Protein AF-A0A534VVI3-F1 (afdb_monomer)

Structure (mmCIF, N/CA/C/O backbone):
data_AF-A0A534VVI3-F1
#
_entry.id   AF-A0A534VVI3-F1
#
loop_
_atom_site.group_PDB
_atom_site.id
_atom_site.type_symbol
_atom_site.label_atom_id
_atom_site.label_alt_id
_atom_site.label_comp_id
_atom_site.label_asym_id
_atom_site.label_entity_id
_atom_site.label_seq_id
_atom_site.pdbx_PDB_ins_code
_atom_site.Cartn_x
_atom_site.Cartn_y
_atom_site.Cartn_z
_atom_site.occupancy
_atom_site.B_iso_or_equiv
_atom_site.auth_seq_id
_atom_site.auth_comp_id
_atom_site.auth_asym_id
_atom_site.auth_atom_id
_atom_site.pdbx_PDB_model_num
ATOM 1 N N . MET A 1 1 ? 3.595 -0.658 22.321 1.00 82.44 1 MET A N 1
ATOM 2 C CA . MET A 1 1 ? 2.817 -1.001 21.105 1.00 82.44 1 MET A CA 1
ATOM 3 C C . MET A 1 1 ? 2.233 0.226 20.397 1.00 82.44 1 MET A C 1
ATOM 5 O O . MET A 1 1 ? 2.615 0.461 19.261 1.00 82.44 1 MET A O 1
ATOM 9 N N . ARG A 1 2 ? 1.385 1.053 21.040 1.00 88.25 2 ARG A N 1
ATOM 10 C CA . ARG A 1 2 ? 0.786 2.254 20.409 1.00 88.25 2 ARG A CA 1
ATOM 11 C C . ARG A 1 2 ? 1.813 3.213 19.805 1.00 88.25 2 ARG A C 1
ATOM 13 O O . ARG A 1 2 ? 1.677 3.580 18.647 1.00 88.25 2 ARG A O 1
ATOM 20 N N . LEU A 1 3 ? 2.845 3.578 20.572 1.00 88.62 3 LEU A N 1
ATOM 21 C CA . LEU A 1 3 ? 3.917 4.462 20.102 1.00 88.62 3 LEU A CA 1
ATOM 22 C C . LEU A 1 3 ? 4.636 3.884 18.875 1.00 88.62 3 LEU A C 1
ATOM 24 O O . LEU A 1 3 ? 4.772 4.576 17.878 1.00 88.62 3 LEU A O 1
ATOM 28 N N . ALA A 1 4 ? 5.018 2.604 18.916 1.00 89.62 4 ALA A N 1
ATOM 29 C CA . ALA A 1 4 ? 5.679 1.933 17.796 1.00 89.62 4 ALA A CA 1
ATOM 30 C C . ALA A 1 4 ? 4.816 1.954 16.523 1.00 89.62 4 ALA A C 1
ATOM 32 O O . ALA A 1 4 ? 5.285 2.386 15.477 1.00 89.62 4 ALA A O 1
ATOM 33 N N . LEU A 1 5 ? 3.531 1.587 16.614 1.00 88.81 5 LEU A N 1
ATOM 34 C CA . LEU A 1 5 ? 2.619 1.640 15.466 1.00 88.81 5 LEU A CA 1
ATOM 35 C C . LEU A 1 5 ? 2.435 3.067 14.942 1.00 88.81 5 LEU A C 1
ATOM 37 O O . LEU A 1 5 ? 2.397 3.274 13.732 1.00 88.81 5 LEU A O 1
ATOM 41 N N . ARG A 1 6 ? 2.365 4.068 15.823 1.00 91.31 6 ARG A N 1
ATOM 42 C CA . ARG A 1 6 ? 2.316 5.476 15.410 1.00 91.31 6 ARG A CA 1
ATOM 43 C C . ARG A 1 6 ? 3.575 5.899 14.666 1.00 91.31 6 ARG A C 1
ATOM 45 O O . ARG A 1 6 ? 3.450 6.505 13.609 1.00 91.31 6 ARG A O 1
ATOM 52 N N . LEU A 1 7 ? 4.753 5.562 15.188 1.00 91.38 7 LEU A N 1
ATOM 53 C CA . LEU A 1 7 ? 6.033 5.866 14.549 1.00 91.38 7 LEU A CA 1
ATOM 54 C C . LEU A 1 7 ? 6.1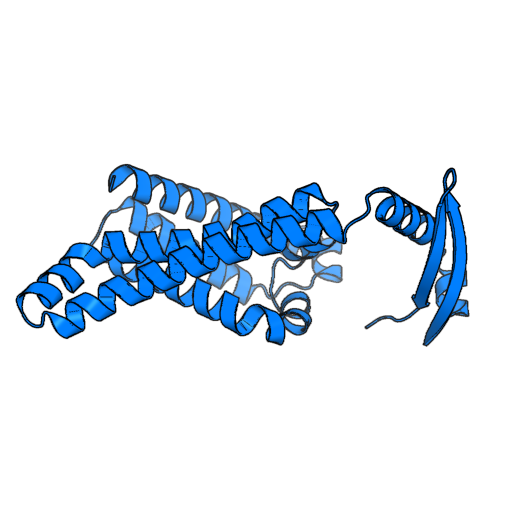38 5.197 13.178 1.00 91.38 7 LEU A C 1
ATOM 56 O O . LEU A 1 7 ? 6.496 5.860 12.215 1.00 91.38 7 LEU A O 1
ATOM 60 N N . VAL A 1 8 ? 5.730 3.933 13.052 1.00 91.31 8 VAL A N 1
ATOM 61 C CA . VAL A 1 8 ? 5.693 3.250 11.749 1.00 91.31 8 VAL A CA 1
ATOM 62 C C . VAL A 1 8 ? 4.755 3.974 10.779 1.00 91.31 8 VAL A C 1
ATOM 64 O O . VAL A 1 8 ? 5.142 4.259 9.650 1.00 91.31 8 VAL A O 1
ATOM 67 N N . ASN A 1 9 ? 3.541 4.338 11.207 1.00 91.00 9 ASN A N 1
ATOM 68 C CA . ASN A 1 9 ? 2.613 5.079 10.348 1.00 91.00 9 ASN A CA 1
ATOM 69 C C . ASN A 1 9 ? 3.144 6.469 9.960 1.00 91.00 9 ASN A C 1
ATOM 71 O O . ASN A 1 9 ? 2.930 6.887 8.825 1.00 91.00 9 ASN A O 1
ATOM 75 N N . LEU A 1 10 ? 3.841 7.154 10.870 1.00 92.25 10 LEU A N 1
ATOM 76 C CA . LEU A 1 10 ? 4.507 8.432 10.614 1.00 92.25 10 LEU A CA 1
ATOM 77 C C . LEU A 1 10 ? 5.615 8.301 9.577 1.00 92.25 10 LEU A C 1
ATOM 79 O O . LEU A 1 10 ? 5.635 9.065 8.619 1.00 92.25 10 LEU A O 1
ATOM 83 N N . LEU A 1 11 ? 6.504 7.324 9.748 1.00 91.69 11 LEU A N 1
ATOM 84 C CA . LEU A 1 11 ? 7.607 7.072 8.823 1.00 91.69 11 LEU A CA 1
ATOM 85 C C . LEU A 1 11 ? 7.080 6.733 7.428 1.00 91.69 11 LEU A C 1
ATOM 87 O O . LEU A 1 11 ? 7.540 7.301 6.443 1.00 91.69 11 LEU A O 1
ATOM 91 N N . VAL A 1 12 ? 6.055 5.882 7.340 1.00 88.44 12 VAL A N 1
ATOM 92 C CA . VAL A 1 12 ? 5.407 5.554 6.062 1.00 88.44 12 VAL A CA 1
ATOM 93 C C . VAL A 1 12 ? 4.769 6.794 5.426 1.00 88.44 12 VAL A C 1
ATOM 95 O O . VAL A 1 12 ? 4.943 7.018 4.229 1.00 88.44 12 VAL A O 1
ATOM 98 N N . ALA A 1 13 ? 4.059 7.623 6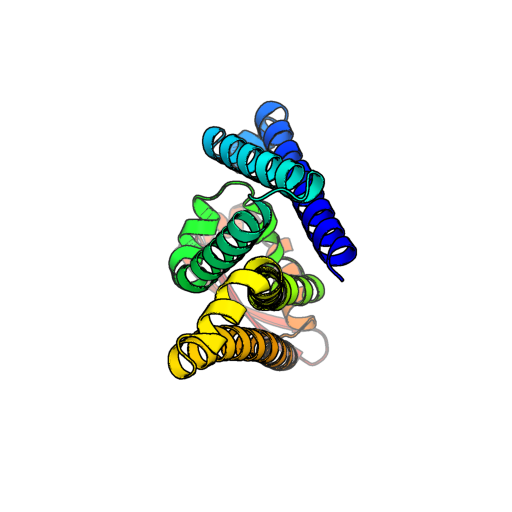.199 1.00 90.25 13 ALA A N 1
ATOM 99 C CA . ALA A 1 13 ? 3.472 8.869 5.694 1.00 90.25 13 ALA A CA 1
ATOM 100 C C . ALA A 1 13 ? 4.552 9.857 5.213 1.00 90.25 13 ALA A C 1
ATOM 102 O O . ALA A 1 13 ? 4.382 10.514 4.192 1.00 90.25 13 ALA A O 1
ATOM 103 N N . LEU A 1 14 ? 5.691 9.924 5.905 1.00 92.19 14 LEU A N 1
ATOM 104 C CA . LEU A 1 14 ? 6.808 10.789 5.539 1.00 92.19 14 LEU A CA 1
ATOM 105 C C . LEU A 1 14 ? 7.482 10.329 4.243 1.00 92.19 14 LEU A C 1
ATOM 107 O O . LEU A 1 14 ? 7.692 11.144 3.350 1.00 92.19 14 LEU A O 1
ATOM 111 N N . VAL A 1 15 ? 7.764 9.031 4.105 1.00 89.25 15 VAL A N 1
ATOM 112 C CA . VAL A 1 15 ? 8.356 8.462 2.882 1.00 89.25 15 VAL A CA 1
ATOM 113 C C . VAL A 1 15 ? 7.418 8.638 1.687 1.00 89.25 15 VAL A C 1
ATOM 115 O O . VAL A 1 15 ? 7.850 9.038 0.609 1.00 89.25 15 VAL A O 1
ATOM 118 N N . THR A 1 16 ? 6.121 8.390 1.870 1.00 87.38 16 THR A N 1
ATOM 119 C CA . THR A 1 16 ? 5.131 8.558 0.793 1.00 87.38 16 THR A CA 1
ATOM 120 C C . THR A 1 16 ? 4.926 10.021 0.408 1.00 87.38 16 THR A C 1
ATOM 122 O O . THR A 1 16 ? 4.793 10.310 -0.780 1.00 87.38 16 THR A O 1
ATOM 125 N N . LEU A 1 17 ? 4.961 10.946 1.371 1.00 90.31 17 LEU A N 1
ATOM 126 C CA . LEU A 1 17 ? 4.941 12.381 1.101 1.00 90.31 17 LEU A CA 1
ATOM 127 C C . LEU A 1 17 ? 6.204 12.827 0.357 1.00 90.31 17 LEU A C 1
ATOM 129 O O . LEU A 1 17 ? 6.095 13.520 -0.648 1.00 90.31 17 LEU A O 1
ATOM 133 N N . ALA A 1 18 ? 7.387 12.400 0.804 1.00 88.81 18 ALA A N 1
ATOM 134 C CA . ALA A 1 18 ? 8.647 12.701 0.128 1.00 88.81 18 ALA A CA 1
ATOM 135 C C . ALA A 1 18 ? 8.638 12.196 -1.322 1.00 88.81 18 ALA A C 1
ATOM 137 O O . ALA A 1 18 ? 9.001 12.938 -2.230 1.00 88.81 18 ALA A O 1
ATOM 138 N N . SER A 1 19 ? 8.135 10.978 -1.553 1.00 84.88 19 SER A N 1
ATOM 139 C CA . SER A 1 19 ? 7.950 10.443 -2.904 1.00 84.88 19 SER A CA 1
ATOM 140 C C . SER A 1 19 ? 6.998 11.307 -3.732 1.00 84.88 19 SER A C 1
ATOM 142 O O . SER A 1 19 ? 7.314 11.618 -4.872 1.00 84.88 19 SER A O 1
ATOM 144 N N . ALA A 1 20 ? 5.855 11.725 -3.181 1.00 86.31 20 ALA A N 1
ATOM 145 C CA . ALA A 1 20 ? 4.898 12.572 -3.898 1.00 86.31 20 ALA A CA 1
ATOM 146 C C . ALA A 1 20 ? 5.488 13.944 -4.261 1.00 86.31 20 ALA A C 1
ATOM 148 O O . ALA A 1 20 ? 5.273 14.447 -5.361 1.00 86.31 20 ALA A O 1
ATOM 149 N N . LEU A 1 21 ? 6.258 14.538 -3.347 1.00 89.50 21 LEU A N 1
ATOM 150 C CA . LEU A 1 21 ? 6.940 15.810 -3.574 1.00 89.50 21 LEU A CA 1
ATOM 151 C C . LEU A 1 21 ? 8.052 15.685 -4.617 1.00 89.50 21 LEU A C 1
ATOM 153 O O . LEU A 1 21 ? 8.235 16.610 -5.404 1.00 89.50 21 LEU A O 1
ATOM 157 N N . ALA A 1 22 ? 8.760 14.554 -4.656 1.00 87.00 22 ALA A N 1
ATOM 158 C CA . ALA A 1 22 ? 9.737 14.277 -5.702 1.00 87.00 22 ALA A CA 1
ATOM 159 C C . ALA A 1 22 ? 9.068 14.228 -7.083 1.00 87.00 22 ALA A C 1
ATOM 161 O O . ALA A 1 22 ? 9.535 14.903 -7.992 1.00 87.00 22 ALA A O 1
ATOM 162 N N . VAL A 1 23 ? 7.930 13.533 -7.213 1.00 83.75 23 VAL A N 1
ATOM 163 C CA . VAL A 1 23 ? 7.135 13.510 -8.458 1.00 83.75 23 VAL A CA 1
ATOM 164 C C . VAL A 1 23 ? 6.697 14.906 -8.863 1.00 83.75 23 VAL A C 1
ATOM 166 O O . VAL A 1 23 ? 6.908 15.312 -10.000 1.00 83.75 23 VAL A O 1
ATOM 169 N N . LEU A 1 24 ? 6.143 15.670 -7.921 1.00 86.62 24 LEU A N 1
ATOM 170 C CA . LEU A 1 24 ? 5.709 17.037 -8.185 1.00 86.62 24 LEU A CA 1
ATOM 171 C C . LEU A 1 24 ? 6.876 17.918 -8.655 1.00 86.62 24 LEU A C 1
ATOM 173 O O . LEU A 1 24 ? 6.731 18.688 -9.599 1.00 86.62 24 LEU A O 1
ATOM 177 N N . ALA A 1 25 ? 8.044 17.803 -8.021 1.00 87.75 25 ALA A N 1
ATOM 178 C CA . ALA A 1 25 ? 9.230 18.549 -8.423 1.00 87.75 25 ALA A CA 1
ATOM 179 C C . ALA A 1 25 ? 9.733 18.127 -9.811 1.00 87.75 25 ALA A C 1
ATOM 181 O O . ALA A 1 25 ? 10.096 18.996 -10.603 1.00 87.75 25 ALA A O 1
ATOM 182 N N . SER A 1 26 ? 9.732 16.827 -10.115 1.00 84.25 26 SER A N 1
ATOM 183 C CA . SER A 1 26 ? 10.110 16.293 -11.424 1.00 84.25 26 SER A CA 1
ATOM 184 C C . SER A 1 26 ? 9.170 16.776 -12.526 1.00 84.25 26 SER A C 1
ATOM 186 O O . SER A 1 26 ? 9.651 17.281 -13.535 1.00 84.25 26 SER A O 1
ATOM 188 N N . ASP A 1 27 ? 7.855 16.723 -12.311 1.00 83.56 27 ASP A N 1
ATOM 189 C CA . ASP A 1 27 ? 6.866 17.188 -13.291 1.00 83.56 27 ASP A CA 1
ATOM 190 C C . ASP A 1 27 ? 6.966 18.704 -13.549 1.00 83.56 27 ASP A C 1
ATOM 192 O O . ASP A 1 27 ? 6.829 19.171 -14.680 1.00 83.56 27 ASP A O 1
ATOM 196 N N . LEU A 1 28 ? 7.293 19.491 -12.518 1.00 86.56 28 LEU A N 1
ATOM 197 C CA . LEU A 1 28 ? 7.431 20.946 -12.640 1.00 86.56 28 LEU A CA 1
ATOM 198 C C . LEU A 1 28 ? 8.781 21.406 -13.209 1.00 86.56 28 LEU A C 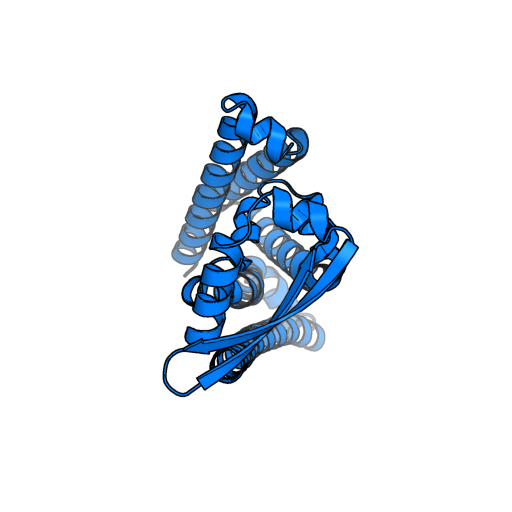1
ATOM 200 O O . LEU A 1 28 ? 8.845 22.498 -13.775 1.00 86.56 28 LEU A O 1
ATOM 204 N N . ARG A 1 29 ? 9.866 20.643 -13.017 1.00 88.12 29 ARG A N 1
ATOM 205 C CA . ARG A 1 29 ? 11.239 21.104 -13.315 1.00 88.12 29 ARG A CA 1
ATOM 206 C C . ARG A 1 29 ? 11.973 20.319 -14.392 1.00 88.12 29 ARG A C 1
ATOM 208 O O . ARG A 1 29 ? 12.978 20.820 -14.885 1.00 88.12 29 ARG A O 1
ATOM 215 N N . VAL A 1 30 ? 11.525 19.114 -14.743 1.00 83.88 30 VAL A N 1
ATOM 216 C CA . VAL A 1 30 ? 12.212 18.241 -15.704 1.00 83.88 30 VAL A CA 1
ATOM 217 C C . VAL A 1 30 ? 11.332 18.084 -16.950 1.00 83.88 30 VAL A C 1
ATOM 219 O O . VAL A 1 30 ? 10.409 17.269 -16.937 1.00 83.88 30 VAL A O 1
ATOM 222 N N . PRO A 1 31 ? 11.606 18.825 -18.045 1.00 78.00 31 PRO A N 1
ATOM 223 C CA . PRO A 1 31 ? 10.770 18.806 -19.250 1.00 78.00 31 PRO A CA 1
ATOM 224 C C . PRO A 1 31 ? 10.547 17.398 -19.815 1.00 78.00 31 PRO A C 1
ATOM 226 O O . PRO A 1 31 ? 9.407 17.003 -20.042 1.00 78.00 31 PRO A O 1
ATOM 229 N N . GLY A 1 32 ? 11.612 16.594 -19.916 1.00 77.38 32 GLY A N 1
ATOM 230 C CA . GLY A 1 32 ? 11.517 15.219 -20.420 1.00 77.38 32 GLY A CA 1
ATOM 231 C C . GLY A 1 32 ? 10.696 14.278 -19.529 1.00 77.38 32 GLY A C 1
ATOM 232 O O . GLY A 1 32 ? 10.067 13.353 -20.034 1.00 77.38 32 GLY A O 1
ATOM 233 N N . TYR A 1 33 ? 10.637 14.526 -18.214 1.00 77.81 33 TYR A N 1
ATOM 234 C CA . TYR A 1 33 ? 9.778 13.752 -17.313 1.00 77.81 33 TYR A CA 1
ATOM 235 C C . TYR A 1 33 ? 8.306 14.058 -17.590 1.00 77.81 33 TYR A C 1
ATOM 237 O O . TYR A 1 33 ? 7.505 13.148 -17.798 1.00 77.81 33 TYR A O 1
ATOM 245 N N . ARG A 1 34 ? 7.960 15.348 -17.651 1.00 77.94 34 ARG A N 1
ATOM 246 C CA . ARG A 1 34 ? 6.591 15.799 -17.904 1.00 77.94 34 ARG A CA 1
ATOM 247 C C . ARG A 1 34 ? 6.081 15.355 -19.271 1.00 77.94 34 ARG A C 1
ATOM 249 O O . ARG A 1 34 ? 4.934 14.934 -19.383 1.00 77.94 34 ARG A O 1
ATOM 256 N N . GLU A 1 35 ? 6.912 15.439 -20.306 1.00 76.56 35 GLU A N 1
ATOM 257 C CA . GLU A 1 35 ? 6.544 15.026 -21.664 1.00 76.56 35 GLU A CA 1
ATOM 258 C C . GLU A 1 35 ? 6.218 13.533 -21.751 1.00 76.56 35 GLU A C 1
ATOM 260 O O . GLU A 1 35 ? 5.250 13.168 -22.426 1.00 76.56 35 GLU A O 1
ATOM 265 N N . HIS A 1 36 ? 6.990 12.705 -21.039 1.00 73.88 36 HIS A N 1
ATOM 266 C CA . HIS A 1 36 ? 6.868 11.250 -21.042 1.00 73.88 36 HIS A CA 1
ATOM 267 C C . HIS A 1 36 ? 5.747 10.733 -20.127 1.00 73.88 36 HIS A C 1
ATOM 269 O O . HIS A 1 36 ? 4.945 9.906 -20.552 1.00 73.88 36 HIS A O 1
ATOM 275 N N . TYR A 1 37 ? 5.663 11.219 -18.882 1.00 72.44 37 TYR A N 1
ATOM 276 C CA . TYR A 1 37 ? 4.741 10.678 -17.873 1.00 72.44 37 TYR A CA 1
ATOM 277 C C . TYR A 1 37 ? 3.414 11.437 -17.770 1.00 72.44 37 TYR A C 1
ATOM 279 O O . TYR A 1 37 ? 2.396 10.818 -17.459 1.00 72.44 37 TYR A O 1
ATOM 287 N N . ARG A 1 38 ? 3.407 12.748 -18.059 1.00 74.75 38 ARG A N 1
ATOM 288 C CA . ARG A 1 38 ? 2.216 13.624 -18.045 1.00 74.75 38 ARG A CA 1
ATOM 289 C C . ARG A 1 38 ? 1.338 13.415 -16.808 1.00 74.75 38 ARG A C 1
ATOM 291 O O . ARG A 1 38 ? 0.124 13.220 -16.918 1.00 74.75 38 ARG A O 1
ATOM 298 N N . ASP A 1 39 ? 1.958 13.425 -15.631 1.00 76.25 39 ASP A N 1
ATOM 299 C CA . ASP A 1 39 ? 1.254 13.161 -14.382 1.00 76.25 39 ASP A CA 1
ATOM 300 C C . ASP A 1 39 ? 0.148 14.203 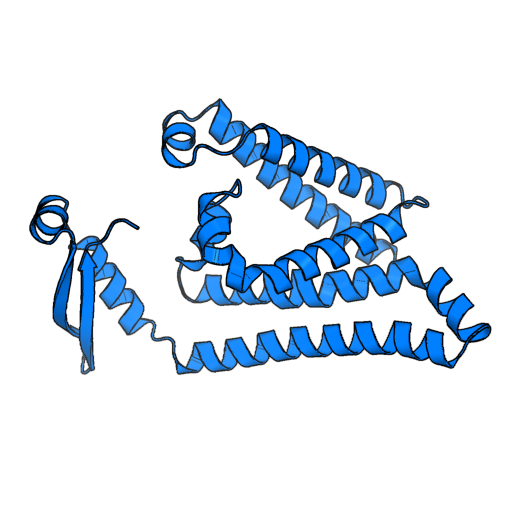-14.140 1.00 76.25 39 ASP A C 1
ATOM 302 O O . ASP A 1 39 ? 0.301 15.406 -14.364 1.00 76.25 39 ASP A O 1
ATOM 306 N N . ALA A 1 40 ? -1.001 13.750 -13.639 1.00 81.94 40 ALA A N 1
ATOM 307 C CA . ALA A 1 40 ? -2.089 14.647 -13.276 1.00 81.94 40 ALA A CA 1
ATOM 308 C C . ALA A 1 40 ? -1.722 15.442 -12.007 1.00 81.94 40 ALA A C 1
ATOM 310 O O . ALA A 1 40 ? -1.920 14.964 -10.887 1.00 81.94 40 ALA A O 1
ATOM 311 N N . LEU A 1 41 ? -1.222 16.673 -12.175 1.00 82.00 41 LEU A N 1
ATOM 312 C CA . LEU A 1 41 ? -0.772 17.552 -11.081 1.00 82.00 41 LEU A CA 1
ATOM 313 C C . LEU A 1 41 ? -1.769 17.660 -9.919 1.00 82.00 41 LEU A C 1
ATOM 315 O O . LEU A 1 41 ? -1.384 17.565 -8.753 1.00 82.00 41 LEU A O 1
ATOM 319 N N . TRP A 1 42 ? -3.061 17.820 -10.220 1.00 84.44 42 TRP A N 1
ATOM 320 C CA . TRP A 1 42 ? -4.105 17.921 -9.196 1.00 84.44 42 TRP A CA 1
ATOM 321 C C . TRP A 1 42 ? -4.183 16.660 -8.325 1.00 84.44 42 TRP A C 1
ATOM 323 O O . TRP A 1 42 ? -4.398 16.757 -7.117 1.00 84.44 42 TRP A O 1
ATOM 333 N N . PHE A 1 43 ? -3.962 15.481 -8.911 1.00 81.50 43 PHE A N 1
ATOM 334 C CA . PHE A 1 43 ? -3.993 14.211 -8.196 1.00 81.50 43 PHE A CA 1
ATOM 335 C C . PHE A 1 43 ? -2.741 14.050 -7.334 1.00 81.50 43 PHE A C 1
ATOM 337 O O . PHE A 1 43 ? -2.848 13.634 -6.183 1.00 81.50 43 PHE A O 1
ATOM 344 N N . VAL A 1 44 ? -1.563 14.431 -7.846 1.00 84.38 44 VAL A N 1
ATOM 345 C CA . VAL A 1 44 ? -0.309 14.437 -7.069 1.00 84.38 44 VAL A CA 1
ATOM 346 C C . VAL A 1 44 ? -0.437 15.354 -5.851 1.00 84.38 44 VAL A C 1
ATOM 348 O O . VAL A 1 44 ? -0.096 14.952 -4.737 1.00 84.38 44 VAL A O 1
ATOM 351 N N . MET A 1 45 ? -0.993 16.557 -6.031 1.00 87.81 45 MET A N 1
ATOM 352 C CA . MET A 1 45 ? -1.234 17.489 -4.927 1.00 87.81 45 MET A CA 1
ATOM 353 C C . MET A 1 45 ? -2.259 16.954 -3.924 1.00 87.81 45 MET A C 1
ATOM 355 O O . MET A 1 45 ? -2.028 17.041 -2.718 1.00 87.81 45 MET A O 1
ATOM 359 N N . LEU A 1 46 ? -3.362 16.361 -4.394 1.00 88.94 46 LEU A N 1
ATOM 360 C CA . LEU A 1 46 ? -4.353 15.725 -3.524 1.00 88.94 46 LEU A CA 1
ATOM 361 C C . LEU A 1 46 ? -3.725 14.587 -2.709 1.00 88.94 46 LEU A C 1
ATOM 363 O O . LEU A 1 46 ? -3.928 14.504 -1.498 1.00 88.94 46 LEU A O 1
ATOM 367 N N . TYR A 1 47 ? -2.926 13.738 -3.353 1.00 86.69 47 TYR A N 1
ATOM 368 C CA . TYR A 1 47 ? -2.216 12.649 -2.695 1.00 86.69 47 TYR A CA 1
ATOM 369 C C . TYR A 1 47 ? -1.242 13.177 -1.631 1.00 86.69 47 TYR A C 1
ATOM 371 O O . TYR A 1 47 ? -1.270 12.707 -0.492 1.00 86.69 47 TYR A O 1
ATOM 379 N N . ALA A 1 48 ? -0.446 14.203 -1.947 1.00 90.62 48 ALA A N 1
ATOM 380 C CA . ALA A 1 48 ? 0.450 14.850 -0.989 1.00 90.62 48 ALA A CA 1
ATOM 381 C C . ALA A 1 48 ? -0.315 15.462 0.200 1.00 90.62 48 ALA A C 1
ATOM 383 O O . ALA A 1 48 ? 0.085 15.281 1.352 1.00 90.62 48 ALA A O 1
ATOM 384 N N . ALA A 1 49 ? -1.450 16.120 -0.051 1.00 92.81 49 ALA A N 1
ATOM 385 C CA . ALA A 1 49 ? -2.298 16.681 0.999 1.00 92.81 49 ALA A CA 1
ATOM 386 C C . ALA A 1 49 ? -2.838 15.591 1.939 1.00 92.81 49 ALA A C 1
ATOM 388 O O . ALA A 1 49 ? -2.763 15.734 3.162 1.00 92.81 49 ALA A O 1
ATOM 389 N N . VAL A 1 50 ? -3.310 14.467 1.388 1.00 90.81 50 VAL A N 1
ATOM 390 C CA . VAL A 1 50 ? -3.757 13.308 2.175 1.00 90.81 50 VAL A CA 1
ATOM 391 C C . VAL A 1 50 ? -2.619 12.762 3.043 1.00 90.81 50 VAL A C 1
ATOM 393 O O . VAL A 1 50 ? -2.836 12.510 4.231 1.00 90.81 50 VAL A O 1
ATOM 396 N N . GLN A 1 51 ? -1.399 12.636 2.506 1.00 91.19 51 GLN A N 1
ATOM 397 C CA . GLN A 1 51 ? -0.246 12.199 3.304 1.00 91.19 51 GLN A CA 1
ATOM 398 C C . GLN A 1 51 ? 0.118 13.207 4.401 1.00 91.19 51 GLN A C 1
ATOM 400 O O . GLN A 1 51 ? 0.426 12.801 5.522 1.00 91.19 51 GLN A O 1
ATOM 405 N N . GLY A 1 52 ? -0.002 14.510 4.137 1.00 93.00 52 GLY A N 1
ATOM 406 C CA . GLY A 1 52 ? 0.153 15.557 5.149 1.00 93.00 52 GLY A CA 1
ATOM 407 C C . GLY A 1 52 ? -0.849 15.416 6.300 1.00 93.00 52 GLY A C 1
ATOM 408 O O . GLY A 1 52 ? -0.466 15.463 7.471 1.00 93.00 52 GLY A O 1
ATOM 409 N N . VAL A 1 53 ? -2.123 15.153 5.987 1.00 92.88 53 VAL A N 1
ATOM 410 C CA . VAL A 1 53 ? -3.163 14.885 6.997 1.00 92.88 53 VAL A CA 1
ATOM 411 C C . VAL A 1 53 ? -2.835 13.631 7.808 1.00 92.88 53 VAL A C 1
ATOM 413 O O . VAL A 1 53 ? -2.947 13.655 9.037 1.00 92.88 53 VAL A O 1
ATOM 416 N N . MET A 1 54 ? -2.397 12.548 7.157 1.00 91.12 54 MET A N 1
ATOM 417 C CA . MET A 1 54 ? -1.984 11.326 7.854 1.00 91.12 54 MET A CA 1
ATOM 418 C C . MET A 1 54 ? -0.805 11.591 8.794 1.00 91.12 54 MET A C 1
ATOM 420 O O . MET A 1 54 ? -0.861 11.208 9.964 1.00 91.12 54 MET A O 1
ATOM 424 N N . LEU A 1 55 ? 0.227 12.288 8.316 1.00 93.44 55 LEU A N 1
ATOM 425 C CA . LEU A 1 55 ? 1.418 12.633 9.086 1.00 93.44 55 LEU A CA 1
ATOM 426 C C . LEU A 1 55 ? 1.050 13.430 10.345 1.00 93.44 55 LEU A C 1
ATOM 428 O O . LEU A 1 55 ? 1.368 13.017 11.459 1.00 93.44 55 LEU A O 1
ATOM 432 N N . VAL A 1 56 ? 0.298 14.522 10.190 1.00 93.75 56 VAL A N 1
ATOM 433 C CA . VAL A 1 56 ? -0.150 15.352 11.318 1.00 93.75 56 VAL A CA 1
ATOM 434 C C . VAL A 1 56 ? -1.054 14.560 12.265 1.00 93.75 56 VAL A C 1
ATOM 436 O O . VAL A 1 56 ? -0.918 14.660 13.486 1.00 93.75 56 VAL A O 1
ATOM 439 N N . GLY A 1 57 ? -1.962 13.746 11.725 1.00 92.12 57 GLY A N 1
ATOM 440 C CA . GLY A 1 57 ? -2.889 12.936 12.510 1.00 92.12 57 GLY A CA 1
ATOM 441 C C . GLY A 1 57 ? -2.184 11.915 13.403 1.00 92.12 57 GLY A C 1
ATOM 442 O O . GLY A 1 57 ? -2.455 11.858 14.606 1.00 92.12 57 GLY A O 1
ATOM 443 N N . PHE A 1 58 ? -1.239 11.146 12.852 1.00 90.81 58 PHE A N 1
ATOM 444 C CA . PHE A 1 58 ? -0.456 10.176 13.625 1.00 90.81 58 PHE A CA 1
ATOM 445 C C . PHE A 1 58 ? 0.564 10.851 14.561 1.00 90.81 58 PHE A C 1
ATOM 447 O O . PHE A 1 58 ? 0.822 10.328 15.653 1.00 90.81 58 PHE A O 1
ATOM 454 N N . ALA A 1 59 ? 1.083 12.033 14.205 1.00 92.00 59 ALA A N 1
ATOM 455 C CA . ALA A 1 59 ? 1.967 12.831 15.062 1.00 92.00 59 ALA A CA 1
ATOM 456 C C . ALA A 1 59 ? 1.237 13.326 16.315 1.00 92.00 59 ALA A C 1
ATOM 458 O O . ALA A 1 59 ? 1.765 13.215 17.419 1.00 92.00 59 ALA A O 1
ATOM 459 N N . ARG A 1 60 ? -0.001 13.808 16.158 1.00 91.62 60 ARG A N 1
ATOM 460 C CA . ARG A 1 60 ? -0.799 14.379 17.254 1.00 91.62 60 ARG A CA 1
ATOM 461 C C . ARG A 1 60 ? -1.485 13.345 18.154 1.00 91.62 60 ARG A C 1
ATOM 463 O O . ARG A 1 60 ? -1.957 13.713 19.219 1.00 91.62 60 ARG A O 1
ATOM 470 N N . ASP A 1 61 ? -1.568 12.077 17.744 1.00 88.94 61 ASP A N 1
ATOM 471 C CA . ASP A 1 61 ? -2.280 11.001 18.473 1.00 88.94 61 ASP A CA 1
ATOM 472 C C . ASP A 1 61 ? -3.743 11.309 18.836 1.00 88.94 61 ASP A C 1
ATOM 474 O O . ASP A 1 61 ? -4.266 10.866 19.860 1.00 88.94 61 ASP A O 1
ATOM 478 N N . GLY A 1 62 ? -4.407 12.127 18.025 1.00 86.75 62 GLY A N 1
ATOM 479 C CA . GLY A 1 62 ? -5.736 12.629 18.351 1.00 86.75 62 GLY A CA 1
ATOM 480 C C . GLY A 1 62 ? -6.863 11.620 18.109 1.00 86.75 62 GLY A C 1
ATOM 481 O O . GLY A 1 62 ? -6.671 10.482 17.680 1.00 86.75 62 GLY A O 1
ATOM 482 N N . ARG A 1 63 ? -8.101 12.098 18.282 1.00 90.31 63 ARG A N 1
ATOM 483 C CA . ARG A 1 63 ? -9.340 11.339 18.010 1.00 90.31 63 ARG A CA 1
ATOM 484 C C . ARG A 1 63 ? -9.488 10.877 16.553 1.00 90.31 63 ARG A C 1
ATOM 486 O O . ARG A 1 63 ? -10.308 10.011 16.274 1.00 90.31 63 ARG A O 1
ATOM 493 N N . LEU A 1 64 ? -8.704 11.444 15.636 1.00 90.81 64 LEU A N 1
ATOM 494 C CA . LEU A 1 64 ? -8.701 11.093 14.215 1.00 90.81 64 LEU A CA 1
ATOM 495 C C . LEU A 1 64 ? -7.929 9.803 13.909 1.00 90.81 64 LEU A C 1
ATOM 497 O O . LEU A 1 64 ? -8.189 9.188 12.881 1.00 90.81 64 LEU A O 1
ATOM 501 N N . VAL A 1 65 ? -7.011 9.362 14.777 1.00 92.19 65 VAL A N 1
ATOM 502 C CA . VAL A 1 65 ? -6.138 8.204 14.503 1.00 92.19 65 VAL A CA 1
ATOM 503 C C . VAL A 1 65 ? -6.909 6.927 14.128 1.00 92.19 65 VAL A C 1
ATOM 505 O O . VAL A 1 65 ? -6.534 6.300 13.138 1.00 92.19 65 VAL A O 1
ATOM 508 N N . PRO A 1 66 ? -7.996 6.536 14.824 1.00 92.88 66 PRO A N 1
ATOM 509 C CA . PRO A 1 66 ? -8.768 5.353 14.438 1.00 92.88 66 PRO A CA 1
ATOM 510 C C . PRO A 1 66 ? -9.398 5.475 13.045 1.00 92.88 66 PRO A C 1
ATOM 512 O O . PRO A 1 66 ? -9.390 4.513 12.281 1.00 92.88 66 PRO A O 1
ATOM 515 N N . TRP A 1 67 ? -9.885 6.667 12.687 1.00 94.50 67 TRP A N 1
ATOM 516 C CA . TRP A 1 67 ? -10.466 6.939 11.370 1.00 94.50 67 TRP A CA 1
ATOM 517 C C . TRP A 1 67 ? -9.417 6.918 10.261 1.00 94.50 67 TRP A C 1
ATOM 519 O O . TRP A 1 67 ? -9.667 6.352 9.203 1.00 94.50 67 TRP A O 1
ATOM 529 N N . LEU A 1 68 ? -8.227 7.467 10.516 1.00 93.12 68 LEU A N 1
ATOM 530 C CA . LEU A 1 68 ? -7.100 7.405 9.582 1.00 93.12 68 LEU A CA 1
ATOM 531 C C . LEU A 1 68 ? -6.601 5.967 9.389 1.00 93.12 68 LEU A C 1
ATOM 533 O O . LEU A 1 68 ? -6.260 5.566 8.281 1.00 93.12 68 LEU A O 1
ATOM 537 N N . ALA A 1 69 ? -6.572 5.164 10.454 1.00 92.69 69 ALA A N 1
ATOM 538 C CA . ALA A 1 69 ? -6.202 3.758 10.347 1.00 92.69 69 ALA A CA 1
ATOM 539 C C . ALA A 1 69 ? -7.239 2.963 9.530 1.00 92.69 69 ALA A C 1
ATOM 541 O O . ALA A 1 69 ? -6.857 2.163 8.676 1.00 92.69 69 ALA A O 1
ATOM 542 N N . LEU A 1 70 ? -8.536 3.226 9.736 1.00 93.62 70 LEU A N 1
ATOM 543 C CA . LEU A 1 70 ? -9.611 2.634 8.936 1.00 93.62 70 LEU A CA 1
ATOM 544 C C . LEU A 1 70 ? -9.569 3.068 7.474 1.00 93.62 70 LEU A C 1
ATOM 546 O O . LEU A 1 70 ? -9.711 2.219 6.601 1.00 93.62 70 LEU A O 1
ATOM 550 N N . SER A 1 71 ? -9.353 4.355 7.190 1.00 92.38 71 SER A N 1
ATOM 551 C CA . SER A 1 71 ? -9.291 4.840 5.810 1.00 92.38 71 SER A CA 1
ATOM 552 C C . SER A 1 71 ? -8.115 4.224 5.054 1.00 92.38 71 SER A C 1
ATOM 554 O O . SER A 1 71 ? -8.277 3.840 3.899 1.00 92.38 71 SER A O 1
ATOM 556 N N . LYS A 1 72 ? -6.964 4.025 5.714 1.00 91.44 72 LYS A N 1
ATOM 557 C CA . LYS A 1 72 ? -5.827 3.285 5.144 1.00 91.44 72 LYS A CA 1
ATOM 558 C C . LYS A 1 72 ? -6.177 1.832 4.828 1.00 91.44 72 LYS A C 1
ATOM 560 O O . LYS A 1 72 ? -5.832 1.357 3.749 1.00 91.44 72 LYS A O 1
ATOM 565 N N . ALA A 1 73 ? -6.855 1.132 5.738 1.00 92.56 73 ALA A N 1
ATOM 566 C CA . ALA A 1 73 ? -7.288 -0.245 5.497 1.00 92.56 73 ALA A CA 1
ATOM 567 C C . ALA A 1 73 ? -8.316 -0.331 4.357 1.00 92.56 73 ALA A C 1
ATOM 569 O O . ALA A 1 73 ? -8.175 -1.163 3.466 1.00 92.56 73 ALA A O 1
ATOM 570 N N . ALA A 1 74 ? -9.294 0.576 4.330 1.00 91.81 74 ALA A N 1
ATOM 571 C CA . ALA A 1 74 ? -10.286 0.649 3.262 1.00 91.81 74 ALA A CA 1
ATOM 572 C C . ALA A 1 74 ? -9.635 0.944 1.903 1.00 91.81 74 ALA A C 1
ATOM 574 O O . ALA A 1 74 ? -9.895 0.236 0.936 1.00 91.81 74 ALA A O 1
ATOM 575 N N . ALA A 1 75 ? -8.734 1.929 1.834 1.00 87.56 75 ALA A N 1
ATOM 576 C CA . ALA A 1 75 ? -7.992 2.244 0.617 1.00 87.56 75 ALA A CA 1
ATOM 577 C C . ALA A 1 75 ? -7.129 1.063 0.148 1.00 87.56 75 ALA A C 1
ATOM 579 O O . ALA A 1 75 ? -7.055 0.798 -1.048 1.00 87.56 75 ALA A O 1
ATOM 580 N N . ALA A 1 76 ? -6.515 0.321 1.073 1.00 87.81 76 ALA A N 1
ATOM 581 C CA . ALA A 1 76 ? -5.759 -0.879 0.737 1.00 87.81 76 ALA A CA 1
ATOM 582 C C . ALA A 1 76 ? -6.643 -1.987 0.154 1.00 87.81 76 ALA A C 1
ATOM 584 O O . ALA A 1 76 ? -6.241 -2.627 -0.811 1.00 87.81 76 ALA A O 1
ATOM 585 N N . TYR A 1 77 ? -7.842 -2.199 0.695 1.00 88.56 77 TYR A N 1
ATOM 586 C CA . TYR A 1 77 ? -8.778 -3.191 0.164 1.00 88.56 77 TYR A CA 1
ATOM 587 C C . TYR A 1 77 ? -9.373 -2.778 -1.173 1.00 88.56 77 TYR A C 1
ATOM 589 O O . TYR A 1 77 ? -9.466 -3.615 -2.061 1.00 88.56 77 TYR A O 1
ATOM 597 N N . LEU A 1 78 ? -9.716 -1.501 -1.348 1.00 86.50 78 LEU A N 1
ATOM 598 C CA . LEU A 1 78 ? -10.137 -0.974 -2.647 1.00 86.50 78 LEU A CA 1
ATOM 599 C C . LEU A 1 78 ? -9.029 -1.139 -3.685 1.00 86.50 78 LEU A C 1
ATOM 601 O O . LEU A 1 78 ? -9.298 -1.584 -4.796 1.00 86.50 78 LEU A O 1
ATOM 605 N N . PHE A 1 79 ? -7.783 -0.848 -3.297 1.00 79.88 79 PHE A N 1
ATOM 606 C CA . PHE A 1 79 ? -6.627 -1.108 -4.140 1.00 79.88 79 PHE A CA 1
ATOM 607 C C . PHE A 1 79 ? -6.538 -2.591 -4.491 1.00 79.88 79 PHE A C 1
ATOM 609 O O . PHE A 1 79 ? -6.536 -2.901 -5.665 1.00 79.88 79 PHE A O 1
ATOM 616 N N . LEU A 1 80 ? -6.530 -3.504 -3.516 1.00 80.50 80 LEU A N 1
ATOM 617 C CA . LEU A 1 80 ? -6.387 -4.948 -3.746 1.00 80.50 80 LEU A CA 1
ATOM 618 C C . LEU A 1 80 ? -7.532 -5.554 -4.573 1.00 80.50 80 LEU A C 1
ATOM 620 O O . LEU A 1 80 ? -7.274 -6.368 -5.452 1.00 80.50 80 LEU A O 1
ATOM 624 N N . ALA A 1 81 ? -8.777 -5.152 -4.313 1.00 81.75 81 ALA A N 1
ATOM 625 C CA . ALA A 1 81 ? -9.954 -5.634 -5.035 1.00 81.75 81 ALA A CA 1
ATOM 626 C C . ALA A 1 81 ? -10.003 -5.100 -6.471 1.00 81.75 81 ALA A C 1
ATOM 628 O O . ALA A 1 81 ? -10.391 -5.812 -7.392 1.00 81.75 81 ALA A O 1
ATOM 629 N N . GLY A 1 82 ? -9.603 -3.842 -6.659 1.00 71.69 82 GLY A N 1
ATOM 630 C CA . GLY A 1 82 ? -9.530 -3.222 -7.973 1.00 71.69 82 GLY A CA 1
ATOM 631 C C . GLY A 1 82 ? -8.261 -3.579 -8.735 1.00 71.69 82 GLY A C 1
ATOM 632 O O . GLY A 1 82 ? -8.252 -3.426 -9.947 1.00 71.69 82 GLY A O 1
ATOM 633 N N . PHE A 1 83 ? -7.205 -4.049 -8.064 1.00 67.25 83 PHE A N 1
ATOM 634 C CA . PHE A 1 83 ? -5.860 -4.105 -8.629 1.00 67.25 83 PHE A CA 1
ATOM 635 C C . PHE A 1 83 ? -5.821 -4.900 -9.925 1.00 67.25 83 PHE A C 1
ATOM 637 O O . PHE A 1 83 ? -5.373 -4.369 -10.922 1.00 67.25 83 PHE A O 1
ATOM 644 N N . THR A 1 84 ? -6.347 -6.122 -9.956 1.00 62.44 84 THR A N 1
ATOM 645 C CA . THR A 1 84 ? -6.274 -6.994 -11.140 1.00 62.44 84 THR A CA 1
ATOM 646 C C . THR A 1 84 ? -7.076 -6.470 -12.333 1.00 62.44 84 THR A C 1
ATOM 648 O O . THR A 1 84 ? -6.637 -6.612 -13.470 1.00 62.44 84 THR A O 1
ATOM 651 N N . HIS A 1 85 ? -8.223 -5.832 -12.092 1.00 65.69 85 HIS A N 1
ATOM 652 C CA . HIS A 1 85 ? -9.083 -5.286 -13.149 1.00 65.69 85 HIS A CA 1
ATOM 653 C C . HIS A 1 85 ? -8.653 -3.895 -13.611 1.00 65.69 85 HIS A C 1
ATOM 655 O O . HIS A 1 85 ? -8.769 -3.556 -14.785 1.00 65.69 85 HIS A O 1
ATOM 661 N N . LEU A 1 86 ? -8.163 -3.083 -12.680 1.00 61.28 86 LEU A N 1
ATOM 662 C CA . LEU A 1 86 ? -7.707 -1.731 -12.945 1.00 61.28 86 LEU A CA 1
ATOM 663 C C . LEU A 1 86 ? -6.248 -1.713 -13.375 1.00 61.28 86 LEU A C 1
ATOM 665 O O . LEU A 1 86 ? -5.855 -0.705 -13.925 1.00 61.28 86 LEU A O 1
ATOM 669 N N . TRP A 1 87 ? -5.454 -2.770 -13.169 1.00 59.16 87 TRP A N 1
ATOM 670 C CA . TRP A 1 87 ? -4.007 -2.783 -13.426 1.00 59.16 87 TRP A CA 1
ATOM 671 C C . TRP A 1 87 ? -3.597 -2.185 -14.780 1.00 59.16 87 TRP A C 1
ATOM 673 O O . TRP A 1 87 ? -2.713 -1.322 -14.772 1.00 59.16 87 TRP A O 1
ATOM 683 N N . PRO A 1 88 ? -4.234 -2.547 -15.917 1.00 61.00 88 PRO A N 1
ATOM 684 C CA . PRO A 1 88 ? -3.905 -1.948 -17.210 1.00 61.00 88 PRO A CA 1
ATOM 685 C C . PRO A 1 88 ? -4.133 -0.428 -17.206 1.00 61.00 88 PRO A C 1
ATOM 687 O O . PRO A 1 88 ? -3.206 0.341 -17.433 1.00 61.00 88 PRO A O 1
ATOM 690 N N . TYR A 1 89 ? -5.322 0.007 -16.787 1.00 62.16 89 TYR A N 1
ATOM 691 C CA . TYR A 1 89 ? -5.698 1.422 -16.700 1.00 62.16 89 TYR A CA 1
ATOM 692 C C . TYR A 1 89 ? -4.923 2.187 -15.617 1.00 62.16 89 TYR A C 1
ATOM 694 O O . TYR A 1 89 ? -4.651 3.374 -15.739 1.00 62.16 89 TYR A O 1
ATOM 702 N N . TRP A 1 90 ? -4.542 1.524 -14.529 1.00 59.66 90 TRP A N 1
ATOM 703 C CA . TRP A 1 90 ? -3.892 2.118 -13.367 1.00 59.66 90 TRP A CA 1
ATOM 704 C C . TRP A 1 90 ? -2.459 2.516 -13.705 1.00 59.66 90 TRP A C 1
ATOM 706 O O . TRP A 1 90 ? -2.039 3.616 -13.338 1.00 59.66 90 TRP A O 1
ATOM 716 N N . ARG A 1 91 ? -1.740 1.671 -14.462 1.00 56.94 91 ARG A N 1
ATOM 717 C CA . ARG A 1 91 ? -0.429 2.013 -15.039 1.00 56.94 91 ARG A CA 1
ATOM 718 C C . ARG A 1 91 ? -0.517 3.174 -16.024 1.00 56.94 91 ARG A C 1
ATOM 720 O O . ARG A 1 91 ? 0.450 3.909 -16.152 1.00 56.94 91 ARG A O 1
ATOM 727 N N . GLU A 1 92 ? -1.660 3.365 -16.671 1.00 58.31 92 GLU A N 1
ATOM 728 C CA . GLU A 1 92 ? -1.864 4.412 -17.673 1.00 58.31 92 GLU A CA 1
ATOM 729 C C . GLU A 1 92 ? -2.497 5.697 -17.150 1.00 58.31 92 GLU A C 1
ATOM 731 O O . GLU A 1 92 ? -2.480 6.689 -17.875 1.00 58.31 92 GLU A O 1
ATOM 736 N N . TRP A 1 93 ? -3.120 5.713 -15.972 1.00 56.50 93 TRP A N 1
ATOM 737 C CA . TRP A 1 93 ? -3.914 6.863 -15.512 1.00 56.50 93 TRP A CA 1
ATOM 738 C C . TRP A 1 93 ? -3.460 7.408 -14.156 1.00 56.50 93 TRP A C 1
ATOM 740 O O . TRP A 1 93 ? -3.705 8.579 -13.865 1.00 56.50 93 TRP A O 1
ATOM 750 N N . THR A 1 94 ? -2.785 6.612 -13.319 1.00 57.09 94 THR A N 1
ATOM 751 C CA . THR A 1 94 ? -2.343 7.104 -12.005 1.00 57.09 94 THR A CA 1
ATOM 752 C C . THR A 1 94 ? -1.022 7.852 -12.090 1.00 57.09 94 THR A C 1
ATOM 754 O O . THR A 1 94 ? -0.194 7.515 -12.931 1.00 57.09 94 THR A O 1
ATOM 757 N N . PRO A 1 95 ? -0.801 8.880 -11.257 1.00 53.72 95 PRO A N 1
ATOM 758 C CA . PRO A 1 95 ? 0.507 9.497 -11.172 1.00 53.72 95 PRO A CA 1
ATOM 759 C C . PRO A 1 95 ? 1.506 8.606 -10.435 1.00 53.72 95 PRO A C 1
ATOM 761 O O . PRO A 1 95 ? 1.121 7.766 -9.618 1.00 53.72 95 PRO A O 1
ATOM 764 N N . ALA A 1 96 ? 2.795 8.821 -10.704 1.00 54.16 96 ALA A N 1
ATOM 765 C CA . ALA A 1 96 ? 3.897 7.995 -10.200 1.00 54.16 96 ALA A CA 1
ATOM 766 C C . ALA A 1 96 ? 3.946 6.562 -10.774 1.00 54.16 96 ALA A C 1
ATOM 768 O O . ALA A 1 96 ? 4.337 5.609 -10.096 1.00 54.16 96 ALA A O 1
ATOM 769 N N . ARG A 1 97 ? 3.588 6.411 -12.056 1.00 62.16 97 ARG A N 1
ATOM 770 C CA . ARG A 1 97 ? 3.582 5.139 -12.818 1.00 62.16 97 ARG A CA 1
ATOM 771 C C . ARG A 1 97 ? 4.908 4.398 -12.774 1.00 62.16 97 ARG A C 1
ATOM 773 O O . ARG A 1 97 ? 4.920 3.174 -12.746 1.00 62.16 97 ARG A O 1
ATOM 780 N N . TYR A 1 98 ? 6.013 5.134 -12.692 1.00 56.12 98 TYR A N 1
ATOM 781 C CA . TYR A 1 98 ? 7.359 4.579 -12.558 1.00 56.12 98 TYR A CA 1
ATOM 782 C C . TYR A 1 98 ? 7.521 3.696 -11.304 1.00 56.12 98 TYR A C 1
ATOM 784 O O . TYR A 1 98 ? 8.291 2.742 -11.315 1.00 56.12 98 TYR A O 1
ATOM 792 N N . VAL A 1 99 ? 6.753 3.942 -10.230 1.00 56.44 99 VAL A N 1
ATOM 793 C CA . VAL A 1 99 ? 6.730 3.070 -9.039 1.00 56.44 99 VAL A CA 1
ATOM 794 C C . VAL A 1 99 ? 6.101 1.714 -9.367 1.00 56.44 99 VAL A C 1
ATOM 796 O O . VAL A 1 99 ? 6.439 0.707 -8.756 1.00 56.44 99 VAL A O 1
ATOM 799 N N . TYR A 1 100 ? 5.202 1.659 -10.347 1.00 55.59 100 TYR A N 1
ATOM 800 C CA . TYR A 1 100 ? 4.617 0.414 -10.843 1.00 55.59 100 TYR A CA 1
ATOM 801 C C . TYR A 1 100 ? 5.425 -0.191 -12.001 1.00 55.59 100 TYR A C 1
ATOM 803 O O . TYR A 1 100 ? 5.360 -1.396 -12.202 1.00 55.59 100 TYR A O 1
ATOM 811 N N . GLN A 1 101 ? 6.268 0.583 -12.689 1.00 56.12 101 GLN A N 1
ATOM 812 C CA . GLN A 1 101 ? 7.324 0.034 -13.554 1.00 56.12 101 GLN A CA 1
ATOM 813 C C . GLN A 1 101 ? 8.392 -0.729 -12.747 1.00 56.12 101 GLN A C 1
ATOM 815 O O . GLN A 1 101 ? 9.122 -1.534 -13.309 1.00 56.12 101 GLN A O 1
ATOM 820 N N . LEU A 1 102 ? 8.435 -0.585 -11.411 1.00 51.97 102 LEU A N 1
ATOM 821 C CA . LEU A 1 102 ? 9.215 -1.484 -10.546 1.00 51.97 102 LEU A CA 1
ATOM 822 C C . LEU A 1 102 ? 8.823 -2.965 -10.717 1.00 51.97 102 LEU A C 1
ATOM 824 O O . LEU A 1 102 ? 9.651 -3.826 -10.438 1.00 51.97 102 LEU A O 1
ATOM 828 N N . PHE A 1 103 ? 7.597 -3.273 -11.172 1.00 49.81 103 PHE A N 1
ATOM 829 C CA . PHE A 1 103 ? 7.172 -4.644 -11.506 1.00 49.81 103 PHE A CA 1
ATOM 830 C C . PHE A 1 103 ? 7.920 -5.222 -12.717 1.00 49.81 103 PHE A C 1
ATOM 832 O O . PHE A 1 103 ? 7.985 -6.439 -12.875 1.00 49.81 103 PHE A O 1
ATOM 839 N N . GLU A 1 104 ? 8.465 -4.351 -13.565 1.00 53.66 104 GLU A N 1
ATOM 840 C CA . GLU A 1 104 ? 9.239 -4.698 -14.760 1.00 53.66 104 GLU A CA 1
ATOM 841 C C . GLU A 1 104 ? 10.741 -4.816 -14.432 1.00 53.66 104 GLU A C 1
ATOM 843 O O . GLU A 1 104 ? 11.548 -5.171 -15.289 1.00 53.66 104 GLU A O 1
ATOM 848 N N . TRP A 1 105 ? 11.138 -4.528 -13.186 1.00 51.25 105 TRP A N 1
ATOM 849 C CA . TRP A 1 105 ? 12.515 -4.656 -12.711 1.00 51.25 105 TRP A CA 1
ATOM 850 C C . TRP A 1 105 ? 12.758 -6.063 -12.114 1.00 51.25 105 TRP A C 1
ATOM 852 O O . TRP A 1 105 ? 11.811 -6.742 -11.736 1.00 51.25 105 TRP A O 1
ATOM 862 N N . GLY A 1 106 ? 14.024 -6.509 -12.068 1.00 56.03 106 GLY A N 1
ATOM 863 C CA . GLY A 1 106 ? 14.465 -7.889 -11.755 1.00 56.03 106 GLY A CA 1
ATOM 864 C C . GLY A 1 106 ? 13.826 -8.607 -10.551 1.00 56.03 106 GLY A C 1
ATOM 865 O O . GLY A 1 106 ? 13.290 -7.962 -9.655 1.00 56.03 106 GLY A O 1
ATOM 866 N N . GLU A 1 107 ? 13.946 -9.943 -10.531 1.00 59.12 107 GLU A N 1
ATOM 867 C CA . GLU A 1 107 ? 13.381 -10.915 -9.558 1.00 59.12 107 GLU A CA 1
ATOM 868 C C . GLU A 1 107 ? 13.276 -10.401 -8.108 1.00 59.12 107 GLU A C 1
ATOM 870 O O . GLU A 1 107 ? 12.211 -10.365 -7.495 1.00 59.12 107 GLU A O 1
ATOM 875 N N . GLU A 1 108 ? 14.373 -9.888 -7.563 1.00 60.53 108 GLU A N 1
ATOM 876 C CA . GLU A 1 108 ? 14.465 -9.406 -6.182 1.00 60.53 108 GLU A CA 1
ATOM 877 C C . GLU A 1 108 ? 13.549 -8.209 -5.851 1.00 60.53 108 GLU A C 1
ATOM 879 O O . GLU A 1 108 ? 13.198 -7.976 -4.689 1.00 60.53 108 GLU A O 1
ATOM 884 N N . ARG A 1 109 ? 13.080 -7.473 -6.864 1.00 64.06 109 ARG A N 1
ATOM 885 C CA . ARG A 1 109 ? 12.126 -6.366 -6.705 1.00 64.06 109 ARG A CA 1
ATOM 886 C C . ARG A 1 109 ? 10.671 -6.829 -6.749 1.00 64.06 109 ARG A C 1
ATOM 888 O O . ARG A 1 109 ? 9.839 -6.198 -6.092 1.00 64.06 109 ARG A O 1
ATOM 895 N N . GLN A 1 110 ? 10.367 -7.938 -7.426 1.00 67.62 110 GLN A N 1
ATOM 896 C CA . GLN A 1 110 ? 9.024 -8.530 -7.450 1.00 67.62 110 GLN A CA 1
ATOM 897 C C . GLN A 1 110 ? 8.642 -9.071 -6.068 1.00 67.62 110 GLN A C 1
ATOM 899 O O . GLN A 1 110 ? 7.577 -8.725 -5.552 1.00 67.62 110 GLN A O 1
ATOM 904 N N . VAL A 1 111 ? 9.565 -9.759 -5.390 1.00 74.44 111 VAL A N 1
ATOM 905 C CA . VAL A 1 111 ? 9.398 -10.213 -3.998 1.00 74.44 111 VAL A CA 1
ATOM 906 C C . VAL A 1 111 ? 9.091 -9.058 -3.043 1.00 74.44 111 VAL A C 1
ATOM 908 O O . VAL A 1 111 ? 8.103 -9.085 -2.299 1.00 74.44 111 VAL A O 1
ATOM 911 N N . GLY A 1 112 ? 9.923 -8.011 -3.068 1.00 72.94 112 GLY A N 1
ATOM 912 C CA . GLY A 1 112 ? 9.750 -6.836 -2.208 1.00 72.94 112 GLY A CA 1
ATOM 913 C C . GLY A 1 112 ? 8.413 -6.135 -2.449 1.00 72.94 112 GLY A C 1
ATOM 914 O O . GLY A 1 112 ? 7.778 -5.622 -1.523 1.00 72.94 112 GLY A O 1
ATOM 915 N N . LEU A 1 113 ? 7.939 -6.172 -3.687 1.00 74.44 113 LEU A N 1
ATOM 916 C CA . LEU A 1 113 ? 6.684 -5.570 -4.069 1.00 74.44 113 LEU A CA 1
ATOM 917 C C . LEU A 1 113 ? 5.466 -6.438 -3.703 1.00 74.44 113 LEU A C 1
ATOM 919 O O . LEU A 1 113 ? 4.481 -5.905 -3.187 1.00 74.44 113 LEU A O 1
ATOM 923 N N . MET A 1 114 ? 5.534 -7.763 -3.854 1.00 78.12 114 MET A N 1
ATOM 924 C CA . MET A 1 114 ? 4.519 -8.671 -3.311 1.00 78.12 114 MET A CA 1
ATOM 925 C C . MET A 1 114 ? 4.407 -8.507 -1.791 1.00 78.12 114 MET A C 1
ATOM 927 O O . MET A 1 114 ? 3.300 -8.426 -1.252 1.00 78.12 114 MET A O 1
ATOM 931 N N . ALA A 1 115 ? 5.539 -8.370 -1.093 1.00 83.12 115 ALA A N 1
ATOM 932 C CA . ALA A 1 115 ? 5.557 -8.089 0.339 1.00 83.12 115 ALA A CA 1
ATOM 933 C C . ALA A 1 115 ? 4.885 -6.742 0.653 1.00 83.12 115 ALA A C 1
ATOM 935 O O . ALA A 1 115 ? 4.049 -6.658 1.555 1.00 83.12 115 ALA A O 1
ATOM 936 N N . LEU A 1 116 ? 5.175 -5.690 -0.119 1.00 82.62 116 LEU A N 1
ATOM 937 C CA . LEU A 1 116 ? 4.521 -4.389 0.027 1.00 82.62 116 LEU A CA 1
ATOM 938 C C . LEU A 1 116 ? 2.998 -4.485 -0.148 1.00 82.62 116 LEU A C 1
ATOM 940 O O . LEU A 1 116 ? 2.254 -3.895 0.638 1.00 82.62 116 LEU A O 1
ATOM 944 N N . VAL A 1 117 ? 2.524 -5.214 -1.159 1.00 82.69 117 VAL A N 1
ATOM 945 C CA . VAL A 1 117 ? 1.097 -5.350 -1.481 1.00 82.69 117 VAL A CA 1
ATOM 946 C C . VAL A 1 117 ? 0.373 -6.189 -0.427 1.00 82.69 117 VAL A C 1
ATOM 948 O O . VAL A 1 117 ? -0.583 -5.721 0.192 1.00 82.69 117 VAL A O 1
ATOM 951 N N . PHE A 1 118 ? 0.834 -7.407 -0.168 1.00 86.69 118 PHE A N 1
ATOM 952 C CA . PHE A 1 118 ? 0.102 -8.345 0.679 1.00 86.69 118 PHE A CA 1
ATOM 953 C C . PHE A 1 118 ? 0.406 -8.156 2.165 1.00 86.69 118 PHE A C 1
ATOM 955 O O . PHE A 1 118 ? -0.518 -8.073 2.975 1.00 86.69 118 PHE A O 1
ATOM 962 N N . LEU A 1 119 ? 1.678 -8.018 2.547 1.00 88.81 119 LEU A N 1
ATOM 963 C CA . LEU A 1 119 ? 2.048 -7.843 3.954 1.00 88.81 119 LEU A CA 1
ATOM 964 C C . LEU A 1 119 ? 1.858 -6.392 4.402 1.00 88.81 119 LEU A C 1
ATOM 966 O O . LEU A 1 119 ? 1.273 -6.144 5.453 1.00 88.81 119 LEU A O 1
ATOM 970 N N . GLY A 1 120 ? 2.313 -5.428 3.600 1.00 87.19 120 GLY A N 1
ATOM 971 C CA . GLY A 1 120 ? 2.207 -4.004 3.913 1.00 87.19 120 GLY A CA 1
ATOM 972 C C . GLY A 1 120 ? 0.780 -3.468 3.775 1.00 87.19 120 GLY A C 1
ATOM 973 O O . GLY A 1 120 ? 0.173 -3.011 4.747 1.00 87.19 120 GLY A O 1
ATOM 974 N N . ARG A 1 121 ? 0.216 -3.501 2.561 1.00 86.81 121 ARG A N 1
ATOM 975 C CA . ARG A 1 121 ? -1.118 -2.935 2.320 1.00 86.81 121 ARG A CA 1
ATOM 976 C C . ARG A 1 121 ? -2.221 -3.823 2.886 1.00 86.81 121 ARG A C 1
ATOM 978 O O . ARG A 1 121 ? -3.111 -3.285 3.534 1.00 86.81 121 ARG A O 1
ATOM 985 N N . GLY A 1 122 ? -2.149 -5.136 2.684 1.00 88.94 122 GLY A N 1
ATOM 986 C CA . GLY A 1 122 ? -3.130 -6.095 3.196 1.00 88.94 122 GLY A CA 1
ATOM 987 C C . GLY A 1 122 ? -3.045 -6.284 4.712 1.00 88.94 122 GLY A C 1
ATOM 988 O O . GLY A 1 122 ? -3.815 -5.694 5.473 1.00 88.94 122 GLY A O 1
ATOM 989 N N . ALA A 1 123 ? -2.110 -7.115 5.169 1.00 91.12 123 ALA A N 1
ATOM 990 C CA . ALA A 1 123 ? -2.032 -7.558 6.561 1.00 91.12 123 ALA A CA 1
ATOM 991 C C . ALA A 1 123 ? -1.780 -6.406 7.552 1.00 91.12 123 ALA A C 1
ATOM 993 O O . ALA A 1 123 ? -2.533 -6.238 8.515 1.00 91.12 123 ALA A O 1
ATOM 994 N N . PHE A 1 124 ? -0.759 -5.576 7.321 1.00 92.31 124 PHE A N 1
ATOM 995 C CA . PHE A 1 124 ? -0.379 -4.527 8.265 1.00 92.31 124 PHE A CA 1
ATOM 996 C C . PHE A 1 124 ? -1.466 -3.461 8.414 1.00 92.31 124 PHE A C 1
ATOM 998 O O . PHE A 1 124 ? -1.832 -3.158 9.548 1.00 92.31 124 PHE A O 1
ATOM 1005 N N . ASN A 1 125 ? -2.044 -2.920 7.332 1.00 93.31 125 ASN A N 1
ATOM 1006 C CA . ASN A 1 125 ? -3.116 -1.924 7.485 1.00 93.31 125 ASN A CA 1
ATOM 1007 C C . ASN A 1 125 ? -4.357 -2.506 8.178 1.00 93.31 125 ASN A C 1
ATOM 1009 O O . ASN A 1 125 ? -4.992 -1.800 8.962 1.00 93.31 125 ASN A O 1
ATOM 1013 N N . THR A 1 126 ? -4.664 -3.786 7.953 1.00 93.06 126 THR A N 1
ATOM 1014 C CA . THR A 1 126 ? -5.766 -4.487 8.629 1.00 93.06 126 THR A CA 1
ATOM 1015 C C . THR A 1 126 ? -5.531 -4.570 10.134 1.00 93.06 126 THR A C 1
ATOM 1017 O O . THR A 1 126 ? -6.375 -4.147 10.928 1.00 93.06 126 THR A O 1
ATOM 1020 N N . LEU A 1 127 ? -4.353 -5.044 10.548 1.00 93.00 127 LEU A N 1
ATOM 1021 C CA . LEU A 1 127 ? -3.968 -5.126 11.959 1.00 93.00 127 LEU A CA 1
ATOM 1022 C C . LEU A 1 127 ? -3.868 -3.740 12.608 1.00 93.00 127 LEU A C 1
ATOM 1024 O O . LEU A 1 127 ? -4.295 -3.548 13.748 1.00 93.00 127 LEU A O 1
ATOM 1028 N N . ASN A 1 128 ? -3.352 -2.758 11.874 1.00 93.62 128 ASN A N 1
ATOM 1029 C CA . ASN A 1 128 ? -3.233 -1.374 12.309 1.00 93.62 128 ASN A CA 1
ATOM 1030 C C . ASN A 1 128 ? -4.613 -0.751 12.581 1.00 93.62 128 ASN A C 1
ATOM 1032 O O . ASN A 1 128 ? -4.832 -0.166 13.644 1.00 93.62 128 ASN A O 1
ATOM 1036 N N . ALA A 1 129 ? -5.572 -0.937 11.668 1.00 93.94 129 ALA A N 1
ATOM 1037 C CA . ALA A 1 129 ? -6.958 -0.519 11.861 1.00 93.94 129 ALA A CA 1
ATOM 1038 C C . ALA A 1 129 ? -7.595 -1.217 13.067 1.00 93.94 129 ALA A C 1
ATOM 1040 O O . ALA A 1 129 ? -8.197 -0.555 13.915 1.00 93.94 129 ALA A O 1
ATOM 1041 N N . MET A 1 130 ? -7.401 -2.531 13.204 1.00 94.25 130 MET A N 1
ATOM 1042 C CA . MET A 1 130 ? -7.910 -3.302 14.342 1.00 94.25 130 MET A CA 1
ATOM 1043 C C . MET A 1 130 ? -7.355 -2.823 15.681 1.00 94.25 130 MET A C 1
ATOM 1045 O O . MET A 1 130 ? -8.097 -2.739 16.662 1.00 94.25 130 MET A O 1
ATOM 1049 N N . TYR A 1 131 ? -6.069 -2.477 15.733 1.00 94.44 131 TYR A N 1
ATOM 1050 C CA . TYR A 1 131 ? -5.436 -1.965 16.941 1.00 94.44 131 TYR A CA 1
ATOM 1051 C C . TYR A 1 131 ? -6.016 -0.608 17.354 1.00 94.44 131 TYR A C 1
ATOM 1053 O O . TYR A 1 131 ? -6.446 -0.439 18.496 1.00 94.44 131 TYR A O 1
ATOM 1061 N N . PHE A 1 132 ? -6.067 0.359 16.434 1.00 93.62 132 PHE A N 1
ATOM 1062 C CA . PHE A 1 132 ? -6.515 1.715 16.763 1.00 93.62 132 PHE A CA 1
ATOM 1063 C C . PHE A 1 132 ? -8.027 1.825 16.991 1.00 93.62 132 PHE A C 1
ATOM 1065 O O . PHE A 1 132 ? -8.467 2.706 17.727 1.00 93.62 132 PHE A O 1
ATOM 1072 N N . THR A 1 133 ? -8.819 0.901 16.446 1.00 94.12 133 THR A N 1
ATOM 1073 C CA . THR A 1 133 ? -10.270 0.816 16.692 1.00 94.12 133 THR A CA 1
ATOM 1074 C C . THR A 1 133 ? -10.640 -0.098 17.865 1.00 94.12 133 THR A C 1
ATOM 1076 O O . THR A 1 133 ? -11.825 -0.294 18.141 1.00 94.12 133 THR A O 1
ATOM 1079 N N . ALA A 1 134 ? -9.652 -0.614 18.614 1.00 92.81 134 ALA A N 1
ATOM 1080 C CA . ALA A 1 134 ? -9.869 -1.518 19.748 1.00 92.81 134 ALA A CA 1
ATOM 1081 C C . ALA A 1 134 ? -10.937 -1.080 20.756 1.00 92.81 134 ALA A C 1
ATOM 1083 O O . ALA A 1 134 ? -11.768 -1.915 21.123 1.00 92.81 134 ALA A O 1
ATOM 1084 N N . PRO A 1 135 ? -10.993 0.193 21.189 1.00 92.19 135 PRO A N 1
ATOM 1085 C CA . PRO A 1 135 ? -12.038 0.640 22.106 1.00 92.19 135 PRO A CA 1
ATOM 1086 C C . PRO A 1 135 ? -13.461 0.427 21.564 1.00 92.19 135 PRO A C 1
ATOM 1088 O O . PRO A 1 135 ? -14.369 0.126 22.335 1.00 92.19 135 PRO A O 1
ATOM 1091 N N . TRP A 1 136 ? -13.658 0.532 20.246 1.00 92.38 136 TRP A N 1
ATOM 1092 C CA . TRP A 1 136 ? -14.974 0.449 19.610 1.00 92.38 136 TRP A CA 1
ATOM 1093 C C . TRP A 1 136 ? -15.477 -0.992 19.555 1.00 92.38 136 TRP A C 1
ATOM 1095 O O . TRP A 1 136 ? -16.562 -1.302 20.052 1.00 92.38 136 TRP A O 1
ATOM 1105 N N . TRP A 1 137 ? -14.673 -1.905 19.006 1.00 90.50 137 TRP A N 1
ATOM 1106 C CA . TRP A 1 137 ? -15.103 -3.294 18.852 1.00 90.50 137 TRP A CA 1
ATOM 1107 C C . TRP A 1 137 ? -15.054 -4.085 20.166 1.00 90.50 137 TRP A C 1
ATOM 1109 O O . TRP A 1 137 ? -15.810 -5.045 20.323 1.00 90.50 137 TRP A O 1
ATOM 1119 N N . ARG A 1 138 ? -14.237 -3.681 21.154 1.00 91.75 138 ARG A N 1
ATOM 1120 C CA . ARG A 1 138 ? -14.284 -4.273 22.506 1.00 91.75 138 ARG A CA 1
ATOM 1121 C C . ARG A 1 138 ? -15.606 -3.971 23.199 1.00 91.75 138 ARG A C 1
ATOM 1123 O O . ARG A 1 138 ? -16.225 -4.887 23.732 1.00 91.75 138 ARG A O 1
ATOM 1130 N N . ALA A 1 139 ? -16.072 -2.723 23.134 1.00 91.38 139 ALA A N 1
ATOM 1131 C CA . ALA A 1 139 ? -17.385 -2.356 23.659 1.00 91.38 139 ALA A CA 1
ATOM 1132 C C . ALA A 1 139 ? -18.510 -3.125 22.944 1.00 91.38 139 ALA A C 1
ATOM 1134 O O . ALA A 1 139 ? -19.442 -3.611 23.588 1.00 91.38 139 ALA A O 1
ATOM 1135 N N . LEU A 1 140 ? -18.390 -3.308 21.624 1.00 91.00 140 LEU A N 1
ATOM 1136 C CA . LEU A 1 140 ? -19.329 -4.115 20.848 1.00 91.00 140 LEU A CA 1
ATOM 1137 C C . LEU A 1 140 ? -19.338 -5.585 21.288 1.00 91.00 140 LEU A C 1
ATOM 1139 O O . LEU A 1 140 ? -20.414 -6.149 21.435 1.00 91.00 140 LEU A O 1
ATOM 1143 N N . ARG A 1 141 ? -18.176 -6.200 21.554 1.00 89.50 141 ARG A N 1
ATOM 1144 C CA . ARG A 1 141 ? -18.086 -7.586 22.054 1.00 89.50 141 ARG A CA 1
ATOM 1145 C C . ARG A 1 141 ? -18.819 -7.795 23.375 1.00 89.50 141 ARG A C 1
ATOM 1147 O O . ARG A 1 141 ? -19.429 -8.844 23.546 1.00 89.50 141 ARG A O 1
ATOM 1154 N N . VAL A 1 142 ? -18.776 -6.817 24.277 1.00 92.00 142 VAL A N 1
ATOM 1155 C CA . VAL A 1 142 ? -19.488 -6.894 25.562 1.00 92.00 142 VAL A CA 1
ATOM 1156 C C . VAL A 1 142 ? -21.000 -6.789 25.352 1.00 92.00 142 VAL A C 1
ATOM 1158 O O . VAL A 1 142 ? -21.757 -7.562 25.926 1.00 92.00 142 VAL A O 1
ATOM 1161 N N . ARG A 1 143 ? -21.453 -5.862 24.499 1.00 93.38 143 ARG A N 1
ATOM 1162 C CA . ARG A 1 143 ? -22.889 -5.599 24.284 1.00 93.38 143 ARG A CA 1
ATOM 1163 C C . ARG A 1 143 ? -23.566 -6.599 23.341 1.00 93.38 143 ARG A C 1
ATOM 1165 O O . ARG A 1 143 ? -24.756 -6.862 23.467 1.00 93.38 143 ARG A O 1
ATOM 1172 N N . ARG A 1 144 ? -22.837 -7.093 22.341 1.00 92.38 144 ARG A N 1
ATOM 1173 C CA . ARG A 1 144 ? -23.316 -7.938 21.237 1.00 92.38 144 ARG A CA 1
ATOM 1174 C C . ARG A 1 144 ? -22.231 -8.974 20.894 1.00 92.38 144 ARG A C 1
ATOM 1176 O O . ARG A 1 144 ? -21.457 -8.767 19.955 1.00 92.38 144 ARG A O 1
ATOM 1183 N N . PRO A 1 145 ? -22.156 -10.100 21.623 1.00 89.38 145 PRO A N 1
ATOM 1184 C CA . PRO A 1 145 ? -21.023 -11.022 21.538 1.00 89.38 145 PRO A CA 1
ATOM 1185 C C . PRO A 1 145 ? -20.841 -11.644 20.149 1.00 89.38 145 PRO A C 1
ATOM 1187 O O . PRO A 1 145 ? -19.708 -11.767 19.691 1.00 89.38 145 PRO A O 1
ATOM 1190 N N . LEU A 1 146 ? -21.928 -11.978 19.443 1.00 91.31 146 LEU A N 1
ATOM 1191 C CA . LEU A 1 146 ? -21.855 -12.530 18.083 1.00 91.31 146 LEU A CA 1
ATOM 1192 C C . LEU A 1 146 ? -21.284 -11.516 17.082 1.00 91.31 146 LEU A C 1
ATOM 1194 O O . LEU A 1 146 ? -20.311 -11.814 16.394 1.00 91.31 146 LEU A O 1
ATOM 1198 N N . LEU A 1 147 ? -21.815 -10.289 17.065 1.00 90.00 147 LEU A N 1
ATOM 1199 C CA . LEU A 1 147 ? -21.306 -9.218 16.200 1.00 90.00 147 LEU A CA 1
ATOM 1200 C C . LEU A 1 147 ? -19.848 -8.885 16.526 1.00 90.00 147 LEU A C 1
ATOM 1202 O O . LEU A 1 147 ? -19.017 -8.771 15.630 1.00 90.00 147 LEU A O 1
ATOM 1206 N N . GLY A 1 148 ? -19.502 -8.800 17.810 1.00 87.75 148 GLY A N 1
ATOM 1207 C CA . GLY A 1 148 ? -18.128 -8.556 18.229 1.00 87.75 148 GLY A CA 1
ATOM 1208 C C . GLY A 1 148 ? -17.157 -9.689 17.863 1.00 87.75 148 GLY A C 1
ATOM 1209 O O . GLY A 1 148 ? -15.972 -9.424 17.643 1.00 87.75 148 GLY A O 1
ATOM 1210 N N . ARG A 1 149 ? -17.623 -10.943 17.768 1.00 88.88 149 ARG A N 1
ATOM 1211 C CA . ARG A 1 149 ? -16.836 -12.065 17.227 1.00 88.88 149 ARG A CA 1
ATOM 1212 C C . ARG A 1 149 ? -16.640 -11.926 15.719 1.00 88.88 149 ARG A C 1
ATOM 1214 O O . ARG A 1 149 ? -15.510 -12.052 15.271 1.00 88.88 149 ARG A O 1
ATOM 1221 N N . ILE A 1 150 ? -17.672 -11.569 14.956 1.00 89.44 150 ILE A N 1
ATOM 1222 C CA . ILE A 1 150 ? -17.558 -11.348 13.501 1.00 89.44 150 ILE A CA 1
ATOM 1223 C C . ILE A 1 150 ? -16.574 -10.210 13.190 1.00 89.44 150 ILE A C 1
ATOM 1225 O O . ILE A 1 150 ? -15.637 -10.401 12.418 1.00 89.44 150 ILE A O 1
ATOM 1229 N N . VAL A 1 151 ? -16.713 -9.064 13.868 1.00 89.19 151 VAL A N 1
ATOM 1230 C CA . VAL A 1 151 ? -15.859 -7.867 13.689 1.00 89.19 151 VAL A CA 1
ATOM 1231 C C . VAL A 1 151 ? -14.383 -8.130 14.007 1.00 89.19 151 VAL A C 1
ATOM 1233 O O . VAL A 1 151 ? -13.510 -7.382 13.587 1.00 89.19 151 VAL A O 1
ATOM 1236 N N . THR A 1 152 ? -14.076 -9.206 14.726 1.00 87.88 152 THR A N 1
ATOM 1237 C CA . THR A 1 152 ? -12.695 -9.590 15.054 1.00 87.88 152 THR A CA 1
ATOM 1238 C C . THR A 1 152 ? -12.195 -10.779 14.243 1.00 87.88 152 THR A C 1
ATOM 1240 O O . THR A 1 152 ? -11.018 -10.808 13.893 1.00 87.88 152 THR A O 1
ATOM 1243 N N . ALA A 1 153 ? -13.069 -11.728 13.907 1.00 91.00 153 ALA A N 1
ATOM 1244 C CA . ALA A 1 153 ? -12.737 -12.881 13.082 1.00 91.00 153 ALA A CA 1
ATOM 1245 C C . ALA A 1 153 ? -12.458 -12.478 11.631 1.00 91.00 153 ALA A C 1
ATOM 1247 O O . ALA A 1 153 ? -11.458 -12.917 11.074 1.00 91.00 153 ALA A O 1
ATOM 1248 N N . ALA A 1 154 ? -13.282 -11.607 11.037 1.00 90.88 154 ALA A N 1
ATOM 1249 C CA . ALA A 1 154 ? -13.125 -11.227 9.632 1.00 90.88 154 ALA A CA 1
ATOM 1250 C C . ALA A 1 154 ? -11.774 -10.534 9.340 1.00 90.88 154 ALA A C 1
ATOM 1252 O O . ALA A 1 154 ? -11.079 -10.968 8.422 1.00 90.88 154 ALA A O 1
ATOM 1253 N N . PRO A 1 155 ? -11.309 -9.547 10.134 1.00 90.38 155 PRO A N 1
ATOM 1254 C CA . PRO A 1 155 ? -9.988 -8.943 9.930 1.00 90.38 155 PRO A CA 1
ATOM 1255 C C . PRO A 1 155 ? -8.825 -9.912 10.176 1.00 90.38 155 PRO A C 1
ATOM 1257 O O . PRO A 1 155 ? -7.790 -9.810 9.519 1.00 90.38 155 PRO A O 1
ATOM 1260 N N . MET A 1 156 ? -8.983 -10.872 11.094 1.00 92.31 156 MET A N 1
ATOM 1261 C CA . MET A 1 156 ? -7.964 -11.899 11.321 1.00 92.31 156 MET A CA 1
ATOM 1262 C C . MET A 1 156 ? -7.885 -12.872 10.140 1.00 92.31 156 MET A C 1
ATOM 1264 O O . MET A 1 156 ? -6.793 -13.147 9.654 1.00 92.31 156 MET A O 1
ATOM 1268 N N . ALA A 1 157 ? -9.033 -13.325 9.631 1.00 92.38 157 ALA A N 1
ATOM 1269 C CA . ALA A 1 157 ? -9.106 -14.159 8.436 1.00 92.38 157 ALA A CA 1
ATOM 1270 C C . ALA A 1 157 ? -8.490 -13.448 7.222 1.00 92.38 157 ALA A C 1
ATOM 1272 O O . ALA A 1 157 ? -7.677 -14.041 6.522 1.00 92.38 157 ALA A O 1
ATOM 1273 N N . ALA A 1 158 ? -8.789 -12.158 7.031 1.00 91.12 158 ALA A N 1
ATOM 1274 C CA . ALA A 1 158 ? -8.171 -11.349 5.984 1.00 91.12 158 ALA A CA 1
ATOM 1275 C C . ALA A 1 158 ? -6.644 -11.255 6.150 1.00 91.12 158 ALA A C 1
ATOM 1277 O O . ALA A 1 158 ? -5.903 -11.447 5.192 1.00 91.12 158 ALA A O 1
ATOM 1278 N N . THR A 1 159 ? -6.154 -11.033 7.374 1.00 92.69 159 THR A N 1
ATOM 1279 C CA . THR A 1 159 ? -4.709 -10.996 7.662 1.00 92.69 159 THR A CA 1
ATOM 1280 C C . THR A 1 159 ? -4.034 -12.321 7.300 1.00 92.69 159 THR A C 1
ATOM 1282 O O . THR A 1 159 ? -3.024 -12.320 6.599 1.00 92.69 159 THR A O 1
ATOM 1285 N N . VAL A 1 160 ? -4.604 -13.450 7.737 1.00 93.75 160 VAL A N 1
ATOM 1286 C CA . VAL A 1 160 ? -4.095 -14.793 7.414 1.00 93.75 160 VAL A CA 1
ATOM 1287 C C . VAL A 1 160 ? -4.116 -15.030 5.907 1.00 93.75 160 VAL A C 1
ATOM 1289 O O . VAL A 1 160 ? -3.125 -15.503 5.359 1.00 93.75 160 VAL A O 1
ATOM 1292 N N . PHE A 1 161 ? -5.200 -14.649 5.232 1.00 92.75 161 PHE A N 1
ATOM 1293 C CA . PHE A 1 161 ? -5.327 -14.758 3.783 1.00 92.75 161 PHE A CA 1
ATOM 1294 C C . PHE A 1 161 ? -4.220 -13.992 3.049 1.00 92.75 161 PHE A C 1
ATOM 1296 O O . PHE A 1 161 ? -3.577 -14.562 2.171 1.00 92.75 161 PHE A O 1
ATOM 1303 N N . PHE A 1 162 ? -3.932 -12.742 3.423 1.00 91.12 162 PHE A N 1
ATOM 1304 C CA . PHE A 1 162 ? -2.870 -11.968 2.772 1.00 91.12 162 PHE A CA 1
ATOM 1305 C C . PHE A 1 162 ? -1.475 -12.544 3.019 1.00 91.12 162 PHE A C 1
ATOM 1307 O O . PHE A 1 162 ? -0.679 -12.628 2.087 1.00 91.12 162 PHE A O 1
ATOM 1314 N N . VAL A 1 163 ? -1.179 -12.977 4.249 1.00 92.12 163 VAL A N 1
ATOM 1315 C CA . VAL A 1 163 ? 0.107 -13.621 4.568 1.00 92.12 163 VAL A CA 1
ATOM 1316 C C . VAL A 1 163 ? 0.265 -14.926 3.790 1.00 92.12 163 VAL A C 1
ATOM 1318 O O . VAL A 1 163 ? 1.316 -15.171 3.204 1.00 92.12 163 VAL A O 1
ATOM 1321 N N . TRP A 1 164 ? -0.783 -15.748 3.745 1.00 93.12 164 TRP A N 1
ATOM 1322 C CA . TRP A 1 164 ? -0.780 -16.986 2.975 1.00 93.12 164 TRP A CA 1
ATOM 1323 C C . TRP A 1 164 ? -0.596 -16.720 1.479 1.00 93.12 164 TRP A C 1
ATOM 1325 O O . TRP A 1 164 ? 0.243 -17.364 0.861 1.00 93.12 164 TRP A O 1
ATOM 1335 N N . THR A 1 165 ? -1.309 -15.737 0.922 1.00 87.00 165 THR A N 1
ATOM 1336 C CA . THR A 1 165 ? -1.215 -15.365 -0.499 1.00 87.00 165 THR A CA 1
ATOM 1337 C C . THR A 1 165 ? 0.200 -14.925 -0.860 1.00 87.00 165 THR A C 1
ATOM 1339 O O . THR A 1 165 ? 0.743 -15.389 -1.856 1.00 87.00 165 THR A O 1
ATOM 1342 N N . PHE A 1 166 ? 0.840 -14.103 -0.021 1.00 88.75 166 PHE A N 1
ATOM 1343 C CA . PHE A 1 166 ? 2.245 -13.735 -0.203 1.00 88.75 166 PHE A CA 1
ATOM 1344 C C . PHE A 1 166 ? 3.152 -14.972 -0.266 1.00 88.75 166 PHE A C 1
ATOM 1346 O O . PHE A 1 166 ? 3.923 -15.124 -1.207 1.00 88.75 166 PHE A O 1
ATOM 1353 N N . LEU A 1 167 ? 3.037 -15.881 0.707 1.00 88.50 167 LEU A N 1
ATOM 1354 C CA . LEU A 1 167 ? 3.861 -17.092 0.752 1.00 88.50 167 LEU A CA 1
ATOM 1355 C C . LEU A 1 167 ? 3.578 -18.044 -0.418 1.00 88.50 167 LEU A C 1
ATOM 1357 O O . LEU A 1 167 ? 4.494 -18.717 -0.883 1.00 88.50 167 LEU A O 1
ATOM 1361 N N . ALA A 1 168 ? 2.327 -18.132 -0.869 1.00 86.62 168 ALA A N 1
ATOM 1362 C CA . ALA A 1 168 ? 1.939 -18.947 -2.013 1.00 86.62 168 ALA A CA 1
ATOM 1363 C C . ALA A 1 168 ? 2.553 -18.399 -3.308 1.00 86.62 168 ALA A C 1
ATOM 1365 O O . ALA A 1 168 ? 3.226 -19.149 -4.011 1.00 86.62 168 ALA A O 1
ATOM 1366 N N . LEU A 1 169 ? 2.421 -17.093 -3.555 1.00 81.88 169 LEU A N 1
ATOM 1367 C CA . LEU A 1 169 ? 2.992 -16.440 -4.733 1.00 81.88 169 LEU A CA 1
ATOM 1368 C C . LEU A 1 169 ? 4.518 -16.517 -4.751 1.00 81.88 169 LEU A C 1
ATOM 1370 O O . LEU A 1 169 ? 5.087 -16.831 -5.783 1.00 81.88 169 LEU A O 1
ATOM 1374 N N . GLN A 1 170 ? 5.179 -16.343 -3.606 1.00 81.31 170 GLN A N 1
ATOM 1375 C CA . GLN A 1 170 ? 6.632 -16.522 -3.504 1.00 81.31 170 GLN A CA 1
ATOM 1376 C C . GLN A 1 170 ? 7.086 -17.941 -3.873 1.00 81.31 170 GLN A C 1
ATOM 1378 O O . GLN A 1 170 ? 8.129 -18.132 -4.495 1.00 81.31 170 GLN A O 1
ATOM 1383 N N . ARG A 1 171 ? 6.304 -18.964 -3.507 1.00 82.25 171 ARG A N 1
ATOM 1384 C CA . ARG A 1 171 ? 6.600 -20.353 -3.889 1.00 82.25 171 ARG A CA 1
ATOM 1385 C C . ARG A 1 171 ? 6.340 -20.619 -5.366 1.00 82.25 171 ARG A C 1
ATOM 1387 O O . ARG A 1 171 ? 7.033 -21.453 -5.939 1.00 82.25 171 ARG A O 1
ATOM 1394 N N . GLU A 1 172 ? 5.320 -19.994 -5.948 1.00 78.81 172 GLU A N 1
ATOM 1395 C CA . GLU A 1 172 ? 5.041 -20.095 -7.382 1.00 78.81 172 GLU A CA 1
ATOM 1396 C C . GLU A 1 172 ? 6.116 -19.386 -8.198 1.00 78.81 172 GLU A C 1
ATOM 1398 O O . GLU A 1 172 ? 6.671 -20.001 -9.102 1.00 78.81 172 GLU A O 1
ATOM 1403 N N . GLU A 1 173 ? 6.489 -18.167 -7.814 1.00 71.19 173 GLU A N 1
ATOM 1404 C CA . GLU A 1 173 ? 7.558 -17.384 -8.433 1.00 71.19 173 GLU A CA 1
ATOM 1405 C C . GLU A 1 173 ? 8.863 -18.187 -8.478 1.00 71.19 173 GLU A C 1
ATOM 1407 O O . GLU A 1 173 ? 9.396 -18.410 -9.559 1.00 71.19 173 GLU A O 1
ATOM 1412 N N . ALA A 1 174 ? 9.285 -18.781 -7.356 1.00 68.44 174 ALA A N 1
ATOM 1413 C CA . ALA A 1 174 ? 10.469 -19.645 -7.305 1.00 68.44 174 ALA A CA 1
ATOM 1414 C C . ALA A 1 174 ? 10.402 -20.892 -8.219 1.00 68.44 174 ALA A C 1
ATOM 1416 O O . ALA A 1 174 ? 11.427 -21.523 -8.474 1.00 68.44 174 ALA A O 1
ATOM 1417 N N . ARG A 1 175 ? 9.210 -21.298 -8.681 1.00 69.94 175 ARG A N 1
ATOM 1418 C CA . ARG A 1 175 ? 9.016 -22.445 -9.590 1.00 69.94 175 ARG A CA 1
ATOM 1419 C C . ARG A 1 175 ? 8.886 -22.036 -11.052 1.00 69.94 175 ARG A C 1
ATOM 1421 O O . ARG A 1 175 ? 9.258 -22.819 -11.920 1.00 69.94 175 ARG A O 1
ATOM 1428 N N . THR A 1 176 ? 8.296 -20.877 -11.326 1.00 65.50 176 THR A N 1
ATOM 1429 C CA . THR A 1 176 ? 7.977 -20.425 -12.688 1.00 65.50 176 THR A CA 1
ATOM 1430 C C . THR A 1 176 ? 9.002 -19.446 -13.242 1.00 65.50 176 THR A C 1
ATOM 1432 O O . THR A 1 176 ? 9.130 -19.322 -14.458 1.00 65.50 176 THR A O 1
ATOM 1435 N N . PHE A 1 177 ? 9.714 -18.735 -12.371 1.00 67.31 177 PHE A N 1
ATOM 1436 C CA . PHE A 1 177 ? 10.711 -17.754 -12.760 1.00 67.31 177 PHE A CA 1
ATOM 1437 C C . PHE A 1 177 ? 12.053 -18.420 -13.109 1.00 67.31 177 PHE A C 1
ATOM 1439 O O . PHE A 1 177 ? 12.459 -19.411 -12.504 1.00 67.31 177 PHE A O 1
ATOM 1446 N N . SER A 1 178 ? 12.756 -17.869 -14.102 1.00 69.56 178 SER A N 1
ATOM 1447 C CA . SER A 1 178 ? 14.111 -18.283 -14.476 1.00 69.56 178 SER A CA 1
ATOM 1448 C C . SER A 1 178 ? 14.961 -17.050 -14.761 1.00 69.56 178 SER A C 1
ATOM 1450 O O . SER A 1 178 ? 14.733 -16.353 -15.753 1.00 69.56 178 SER A O 1
ATOM 1452 N N . ALA A 1 179 ? 15.970 -16.807 -13.919 1.00 74.12 179 ALA A N 1
ATOM 1453 C CA . ALA A 1 179 ? 16.930 -15.716 -14.104 1.00 74.12 179 ALA A CA 1
ATOM 1454 C C . ALA A 1 179 ? 17.638 -15.806 -15.468 1.00 74.12 179 ALA A C 1
ATOM 1456 O O . ALA A 1 179 ? 17.860 -14.797 -16.137 1.00 74.12 179 ALA A O 1
ATOM 1457 N N . GLU A 1 180 ? 17.915 -17.028 -15.937 1.00 74.44 180 GLU A N 1
ATOM 1458 C CA . GLU A 1 180 ? 18.497 -17.261 -17.260 1.00 74.44 180 GLU A CA 1
ATOM 1459 C C . GLU A 1 180 ? 17.552 -16.817 -18.386 1.00 74.44 180 GLU A C 1
ATOM 1461 O O . GLU A 1 180 ? 18.009 -16.199 -19.349 1.00 74.44 180 GLU A O 1
ATOM 1466 N N . ALA A 1 181 ? 16.246 -17.084 -18.256 1.00 74.75 181 ALA A N 1
ATOM 1467 C CA . ALA A 1 181 ? 15.242 -16.630 -19.217 1.00 74.75 181 ALA A CA 1
ATOM 1468 C C . ALA A 1 181 ? 15.083 -15.100 -19.197 1.00 74.75 181 ALA A C 1
ATOM 1470 O O . ALA A 1 181 ? 14.971 -14.491 -20.261 1.00 74.75 181 ALA A O 1
ATOM 1471 N N . GLN A 1 182 ? 15.127 -14.468 -18.015 1.00 75.94 182 GLN A N 1
ATOM 1472 C CA . GLN A 1 182 ? 15.063 -13.007 -17.896 1.00 75.94 182 GLN A CA 1
ATOM 1473 C C . GLN A 1 182 ? 16.261 -12.329 -18.565 1.00 75.94 182 GLN A C 1
ATOM 1475 O O . GLN A 1 182 ? 16.092 -11.361 -19.302 1.00 75.94 182 GLN A O 1
ATOM 1480 N N . ASP A 1 183 ? 17.471 -12.833 -18.347 1.00 79.69 183 ASP A N 1
ATOM 1481 C CA . ASP A 1 183 ? 18.650 -12.291 -19.014 1.00 79.69 183 ASP A CA 1
ATOM 1482 C C . ASP A 1 183 ? 18.589 -12.479 -20.540 1.00 79.69 183 ASP A C 1
ATOM 1484 O O . ASP A 1 183 ? 18.999 -11.585 -21.278 1.00 79.69 183 ASP A O 1
ATOM 1488 N N . VAL A 1 184 ? 18.088 -13.624 -21.030 1.00 80.00 184 VAL A N 1
ATOM 1489 C CA . VAL A 1 184 ? 17.870 -13.831 -22.474 1.00 80.00 184 VAL A CA 1
ATOM 1490 C C . VAL A 1 184 ? 16.874 -12.799 -23.003 1.00 80.00 184 VAL A C 1
ATOM 1492 O O . VAL A 1 184 ? 17.134 -12.193 -24.038 1.00 80.00 184 VAL A O 1
ATOM 1495 N N . ALA A 1 185 ? 15.786 -12.531 -22.275 1.00 75.88 185 ALA A N 1
ATOM 1496 C CA . ALA A 1 185 ? 14.833 -11.484 -22.633 1.00 75.88 185 ALA A CA 1
ATOM 1497 C C . ALA A 1 185 ? 15.476 -10.084 -22.638 1.00 75.88 185 ALA A C 1
ATOM 1499 O O . ALA A 1 185 ? 15.225 -9.309 -23.560 1.00 75.88 185 ALA A O 1
ATOM 1500 N N . ARG A 1 186 ? 16.349 -9.767 -21.669 1.00 79.44 186 ARG A N 1
ATOM 1501 C CA . ARG A 1 186 ? 17.088 -8.493 -21.632 1.00 79.44 186 ARG A CA 1
ATOM 1502 C C . ARG A 1 186 ? 18.014 -8.342 -22.837 1.00 79.44 186 ARG A C 1
ATOM 1504 O O . ARG A 1 186 ? 17.993 -7.300 -23.478 1.00 79.44 186 ARG A O 1
ATOM 1511 N N . LEU A 1 187 ? 18.773 -9.383 -23.175 1.00 82.62 187 LEU A N 1
ATOM 1512 C CA . LEU A 1 187 ? 19.658 -9.383 -24.344 1.00 82.62 187 LEU A CA 1
ATOM 1513 C C . LEU A 1 187 ? 18.879 -9.204 -25.650 1.00 82.62 187 LEU A C 1
ATOM 1515 O O . LEU A 1 187 ? 19.307 -8.458 -26.525 1.00 82.62 187 LEU A O 1
ATOM 1519 N N . VAL A 1 188 ? 17.727 -9.871 -25.775 1.00 82.12 188 VAL A N 1
ATOM 1520 C CA . VAL A 1 188 ? 16.832 -9.691 -26.923 1.00 82.12 188 VAL A CA 1
ATOM 1521 C C . VAL A 1 188 ? 16.379 -8.236 -26.997 1.00 82.12 188 VAL A C 1
ATOM 1523 O O . VAL A 1 188 ? 16.540 -7.622 -28.045 1.00 82.12 188 VAL A O 1
ATOM 1526 N N . TYR A 1 189 ? 15.907 -7.659 -25.890 1.00 79.19 189 TYR A N 1
ATOM 1527 C CA . TYR A 1 189 ? 15.472 -6.263 -25.838 1.00 79.19 189 TYR A CA 1
ATOM 1528 C C . TYR A 1 189 ? 16.588 -5.270 -26.199 1.00 79.19 189 TYR A C 1
ATOM 1530 O O . TYR A 1 189 ? 16.369 -4.376 -27.007 1.00 79.19 189 TYR A O 1
ATOM 1538 N N . GLU A 1 190 ? 17.796 -5.450 -25.659 1.00 80.50 190 GLU A N 1
ATOM 1539 C CA . GLU A 1 190 ? 18.967 -4.613 -25.967 1.00 80.50 190 GLU A CA 1
ATOM 1540 C C . GLU A 1 190 ? 19.412 -4.726 -27.436 1.00 80.50 190 GLU A C 1
ATOM 1542 O O . GLU A 1 190 ? 20.016 -3.796 -27.966 1.00 80.50 190 GLU A O 1
ATOM 1547 N N . SER A 1 191 ? 19.110 -5.846 -28.100 1.00 80.19 191 SER A N 1
ATOM 1548 C CA . SER A 1 191 ? 19.425 -6.068 -29.517 1.00 80.19 191 SER A CA 1
ATOM 1549 C C . SER A 1 191 ? 18.385 -5.512 -30.496 1.00 80.19 191 SER A C 1
ATOM 1551 O O . SER A 1 191 ? 18.627 -5.529 -31.702 1.00 80.19 191 SER A O 1
ATOM 1553 N N . LEU A 1 192 ? 17.230 -5.043 -30.008 1.00 81.38 192 LEU A N 1
ATOM 1554 C CA . LEU A 1 192 ? 16.189 -4.454 -30.849 1.00 81.38 192 LEU A CA 1
ATOM 1555 C C . LEU A 1 192 ? 16.524 -2.993 -31.160 1.00 81.38 192 LEU A C 1
ATOM 1557 O O . LEU A 1 192 ? 16.564 -2.149 -30.266 1.00 81.38 192 LEU A O 1
ATOM 1561 N N . ASP A 1 193 ? 16.709 -2.681 -32.441 1.00 80.25 193 ASP A N 1
ATOM 1562 C CA . ASP A 1 193 ? 16.818 -1.306 -32.920 1.00 80.25 193 ASP A CA 1
ATOM 1563 C C . ASP A 1 193 ? 15.465 -0.761 -33.415 1.00 80.25 193 ASP A C 1
ATOM 1565 O O . ASP A 1 193 ? 14.495 -1.488 -33.660 1.00 80.25 193 ASP A O 1
ATOM 1569 N N . CYS A 1 194 ? 15.378 0.566 -33.535 1.00 76.94 194 CYS A N 1
ATOM 1570 C CA . CYS A 1 194 ? 14.154 1.247 -33.958 1.00 76.94 194 CYS A CA 1
ATOM 1571 C C . CYS A 1 194 ? 13.685 0.821 -35.357 1.00 76.94 194 CYS A C 1
ATOM 1573 O O . CYS A 1 194 ? 12.484 0.858 -35.631 1.00 76.94 194 CYS A O 1
ATOM 1575 N N . ASP A 1 195 ? 14.609 0.442 -36.236 1.00 80.12 195 ASP A N 1
ATOM 1576 C CA . ASP A 1 195 ? 14.294 0.080 -37.614 1.00 80.12 195 ASP A CA 1
ATOM 1577 C C . ASP A 1 195 ? 13.697 -1.329 -37.689 1.00 80.12 195 ASP A C 1
ATOM 1579 O O . ASP A 1 195 ? 12.654 -1.507 -38.319 1.00 80.12 195 ASP A O 1
ATOM 1583 N N . ALA A 1 196 ? 14.253 -2.301 -36.960 1.00 76.75 196 ALA A N 1
ATOM 1584 C CA . ALA A 1 196 ? 13.687 -3.637 -36.799 1.00 76.75 196 ALA A CA 1
ATOM 1585 C C . ALA A 1 196 ? 12.313 -3.585 -36.121 1.00 76.75 196 ALA A C 1
ATOM 1587 O O . ALA A 1 196 ? 11.382 -4.268 -36.550 1.00 76.75 196 ALA A O 1
ATOM 1588 N N . VAL A 1 197 ? 12.147 -2.731 -35.105 1.00 77.75 197 VAL A N 1
ATOM 1589 C CA . VAL A 1 197 ? 10.850 -2.553 -34.435 1.00 77.75 197 VAL A CA 1
ATOM 1590 C C . VAL A 1 197 ? 9.795 -1.993 -35.393 1.00 77.75 197 VAL A C 1
ATOM 1592 O O . VAL A 1 197 ? 8.666 -2.481 -35.405 1.00 77.75 197 VAL A O 1
ATOM 1595 N N . ARG A 1 198 ? 10.144 -1.011 -36.235 1.00 79.25 198 ARG A N 1
ATOM 1596 C CA . ARG A 1 198 ? 9.223 -0.470 -37.251 1.00 79.25 198 ARG A CA 1
ATOM 1597 C C . ARG A 1 198 ? 8.923 -1.472 -38.359 1.00 79.25 198 ARG A C 1
ATOM 1599 O O . ARG A 1 198 ? 7.773 -1.572 -38.774 1.00 79.25 198 ARG A O 1
ATOM 1606 N N . ALA A 1 199 ? 9.931 -2.204 -38.828 1.00 82.19 199 ALA A N 1
ATOM 1607 C CA . ALA A 1 199 ? 9.782 -3.187 -39.897 1.00 82.19 199 ALA A CA 1
ATOM 1608 C C . ALA A 1 199 ? 8.834 -4.333 -39.512 1.00 82.19 199 ALA A C 1
ATOM 1610 O O . ALA A 1 199 ? 8.143 -4.876 -40.371 1.00 82.19 199 ALA A O 1
ATOM 1611 N N . HIS A 1 200 ? 8.773 -4.667 -38.222 1.00 80.88 200 HIS A N 1
ATOM 1612 C CA . HIS A 1 200 ? 7.917 -5.723 -37.690 1.00 80.88 200 HIS A CA 1
ATOM 1613 C C . HIS A 1 200 ? 6.676 -5.204 -36.952 1.00 80.88 200 HIS A C 1
ATOM 1615 O O . HIS A 1 200 ? 5.970 -6.001 -36.334 1.00 80.88 200 HIS A O 1
ATOM 1621 N N . ALA A 1 201 ? 6.363 -3.907 -37.032 1.00 81.69 201 ALA A N 1
ATOM 1622 C CA . ALA A 1 201 ? 5.240 -3.303 -36.318 1.00 81.69 201 ALA A CA 1
ATOM 1623 C C . ALA A 1 201 ? 3.911 -4.044 -36.573 1.00 81.69 201 ALA A C 1
ATOM 1625 O O . ALA A 1 201 ? 3.536 -4.321 -37.712 1.00 81.69 201 ALA A O 1
ATOM 1626 N N . GLY A 1 202 ? 3.192 -4.368 -35.497 1.00 80.06 202 GLY A N 1
ATOM 1627 C CA . GLY A 1 202 ? 1.928 -5.108 -35.544 1.00 80.06 202 GLY A CA 1
ATOM 1628 C C . GLY A 1 202 ? 2.071 -6.612 -35.805 1.00 80.06 202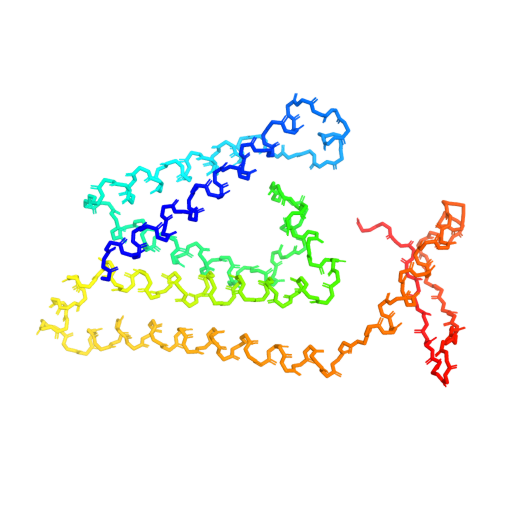 GLY A C 1
ATOM 1629 O O . GLY A 1 202 ? 1.059 -7.294 -35.958 1.00 80.06 202 GLY A O 1
ATOM 1630 N N . THR A 1 203 ? 3.295 -7.144 -35.845 1.00 84.19 203 THR A N 1
ATOM 1631 C CA . THR A 1 203 ? 3.559 -8.577 -36.037 1.00 84.19 203 THR A CA 1
ATOM 1632 C C . THR A 1 203 ? 4.180 -9.214 -34.795 1.00 84.19 203 THR A C 1
ATOM 1634 O O . THR A 1 203 ? 4.653 -8.531 -33.884 1.00 84.19 203 THR A O 1
ATOM 1637 N N . THR A 1 204 ? 4.176 -10.546 -34.765 1.00 85.44 204 THR A N 1
ATOM 1638 C CA . THR A 1 204 ? 4.848 -11.338 -33.735 1.00 85.44 204 THR A CA 1
ATOM 1639 C C . THR A 1 204 ? 5.882 -12.232 -34.401 1.00 85.44 204 THR A C 1
ATOM 1641 O O . THR A 1 204 ? 5.529 -13.006 -35.292 1.00 85.44 204 THR A O 1
ATOM 1644 N N . THR A 1 205 ? 7.140 -12.154 -33.972 1.00 86.19 205 THR A N 1
ATOM 1645 C CA . THR A 1 205 ? 8.205 -13.054 -34.434 1.00 86.19 205 THR A CA 1
ATOM 1646 C C . THR A 1 205 ? 8.537 -14.079 -33.357 1.00 86.19 205 THR A C 1
ATOM 1648 O O . THR A 1 205 ? 8.276 -13.875 -32.169 1.00 86.19 205 THR A O 1
ATOM 1651 N N . THR A 1 206 ? 9.089 -15.213 -33.780 1.00 86.62 206 THR A N 1
ATOM 1652 C CA . THR A 1 206 ? 9.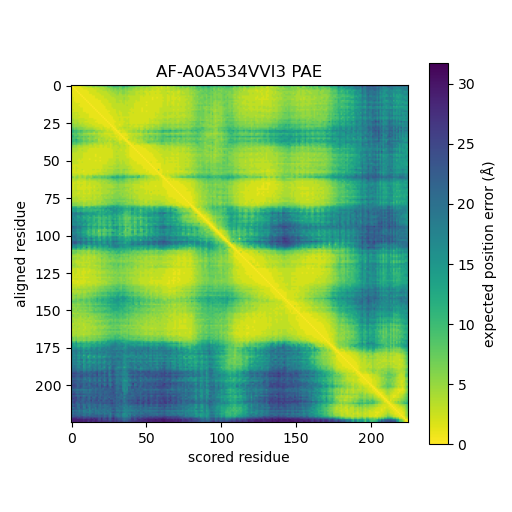576 -16.258 -32.878 1.00 86.62 206 THR A CA 1
ATOM 1653 C C . THR A 1 206 ? 10.962 -16.704 -33.305 1.00 86.62 206 THR A C 1
ATOM 1655 O O . THR A 1 206 ? 11.165 -17.008 -34.481 1.00 86.62 206 THR A O 1
ATOM 1658 N N . ASP A 1 207 ? 11.886 -16.808 -32.360 1.00 86.50 207 ASP A N 1
ATOM 1659 C CA . ASP A 1 207 ? 13.239 -17.312 -32.574 1.00 86.50 207 ASP A CA 1
ATOM 1660 C C . ASP A 1 207 ? 13.682 -18.235 -31.429 1.00 86.50 207 ASP A C 1
ATOM 1662 O O . ASP A 1 207 ? 13.033 -18.350 -30.389 1.00 86.50 207 ASP A O 1
ATOM 1666 N N . ILE A 1 208 ? 14.769 -18.977 -31.646 1.00 87.88 208 ILE A N 1
ATOM 1667 C CA . ILE A 1 208 ? 15.341 -19.870 -30.635 1.00 87.88 208 ILE A CA 1
ATOM 1668 C C . ILE A 1 208 ? 16.701 -19.315 -30.234 1.00 87.88 208 ILE A C 1
ATOM 1670 O O . ILE A 1 208 ? 17.585 -19.144 -31.072 1.00 87.88 208 ILE A O 1
ATOM 1674 N N . ARG A 1 209 ? 16.884 -19.070 -28.937 1.00 82.69 209 ARG A N 1
ATOM 1675 C CA . ARG A 1 209 ? 18.151 -18.629 -28.348 1.00 82.69 209 ARG A CA 1
ATOM 1676 C C . ARG A 1 209 ? 18.729 -19.731 -27.480 1.00 82.69 209 ARG A C 1
ATOM 1678 O O . ARG A 1 209 ? 18.001 -20.454 -26.809 1.00 82.69 209 ARG A O 1
ATOM 1685 N N . GLN A 1 210 ? 20.047 -19.871 -27.487 1.00 81.00 210 GLN A N 1
ATOM 1686 C CA . GLN A 1 210 ? 20.741 -20.836 -26.642 1.00 81.00 210 GLN A CA 1
ATOM 1687 C C . GLN A 1 210 ? 21.620 -20.098 -25.641 1.00 81.00 210 GLN A C 1
ATOM 1689 O O . GLN A 1 210 ? 22.357 -19.184 -26.011 1.00 81.00 210 GLN A O 1
ATOM 1694 N N . ARG A 1 211 ? 21.563 -20.522 -24.378 1.00 74.75 211 ARG A N 1
ATOM 1695 C CA . ARG A 1 211 ? 22.497 -20.077 -23.345 1.00 74.75 211 ARG A CA 1
ATOM 1696 C C . ARG A 1 211 ? 22.891 -21.266 -22.481 1.00 74.75 211 ARG A C 1
ATOM 1698 O O . ARG A 1 211 ? 22.035 -21.916 -21.885 1.00 74.75 211 ARG A O 1
ATOM 1705 N N . GLY A 1 212 ? 24.189 -21.566 -22.458 1.00 80.56 212 GLY A N 1
ATOM 1706 C CA . GLY A 1 212 ? 24.687 -22.823 -21.903 1.00 80.56 212 GLY A CA 1
ATOM 1707 C C . GLY A 1 212 ? 24.078 -24.028 -22.631 1.00 80.56 212 GLY A C 1
ATOM 1708 O O . GLY A 1 212 ? 24.026 -24.065 -23.863 1.00 80.56 212 GLY A O 1
ATOM 1709 N N . GLU A 1 213 ? 23.582 -24.996 -21.863 1.00 82.62 213 GLU A N 1
ATOM 1710 C CA . GLU A 1 213 ? 22.949 -26.221 -22.379 1.00 82.62 213 GLU A CA 1
ATOM 1711 C C . GLU A 1 213 ? 21.448 -26.058 -22.681 1.00 82.62 213 GLU A C 1
ATOM 1713 O O . GLU A 1 213 ? 20.831 -26.939 -23.280 1.00 82.62 213 GLU A O 1
ATOM 1718 N N . ARG A 1 214 ? 20.838 -24.931 -22.290 1.00 81.19 214 ARG A N 1
ATOM 1719 C CA . ARG A 1 214 ? 19.394 -24.701 -22.421 1.00 81.19 214 ARG A CA 1
ATOM 1720 C C . ARG A 1 214 ? 19.051 -23.899 -23.671 1.00 81.19 214 ARG A C 1
ATOM 1722 O O . ARG A 1 214 ? 19.736 -22.941 -24.038 1.00 81.19 214 ARG A O 1
ATOM 1729 N N . ARG A 1 215 ? 17.945 -24.290 -24.308 1.00 85.94 215 ARG A N 1
ATOM 1730 C CA . ARG A 1 215 ? 17.337 -23.589 -25.444 1.00 85.94 215 ARG A CA 1
ATOM 1731 C C . ARG A 1 215 ? 16.072 -22.875 -24.987 1.00 85.94 215 ARG A C 1
ATOM 1733 O O . ARG A 1 215 ? 15.242 -23.462 -24.300 1.00 85.94 215 ARG A O 1
ATOM 1740 N N . TYR A 1 216 ? 15.936 -21.631 -25.410 1.00 83.00 216 TYR A N 1
ATOM 1741 C CA . TYR A 1 216 ? 14.845 -20.728 -25.088 1.00 83.00 216 TYR A CA 1
ATOM 1742 C C . TYR A 1 216 ? 14.097 -20.399 -26.372 1.00 83.00 216 TYR A C 1
ATOM 1744 O O . TYR A 1 216 ? 14.700 -19.913 -27.327 1.00 83.00 216 TYR A O 1
ATOM 1752 N N . GLN A 1 217 ? 12.795 -20.667 -26.398 1.00 88.25 217 GLN A N 1
ATOM 1753 C CA . GLN A 1 217 ? 11.921 -20.142 -27.438 1.00 88.25 217 GLN A CA 1
ATOM 1754 C C . GLN A 1 217 ? 11.542 -18.714 -27.050 1.00 88.25 217 GLN A C 1
ATOM 1756 O O . GLN A 1 217 ? 10.943 -18.489 -26.000 1.00 88.25 217 GLN A O 1
ATOM 1761 N N . VAL A 1 218 ? 11.930 -17.759 -27.880 1.00 84.44 218 VAL A N 1
ATOM 1762 C CA . VAL A 1 218 ? 11.661 -16.338 -27.698 1.00 84.44 218 VAL A CA 1
ATOM 1763 C C . VAL A 1 218 ? 10.532 -15.953 -28.648 1.00 84.44 218 VAL A C 1
ATOM 1765 O O . VAL A 1 218 ? 10.484 -16.394 -29.795 1.00 84.44 218 VAL A O 1
ATOM 1768 N N . GLN A 1 219 ? 9.585 -15.170 -28.142 1.00 85.31 219 GLN A N 1
ATOM 1769 C CA . GLN A 1 219 ? 8.467 -14.634 -28.904 1.00 85.31 219 GLN A CA 1
ATOM 1770 C C . GLN A 1 219 ? 8.427 -13.126 -28.673 1.00 85.31 219 GLN A C 1
ATOM 1772 O O . GLN A 1 219 ? 8.307 -12.680 -27.533 1.00 85.31 219 GLN A O 1
ATOM 1777 N N . ILE A 1 220 ? 8.548 -12.347 -29.746 1.00 82.56 220 ILE A N 1
ATOM 1778 C CA . ILE A 1 220 ? 8.591 -10.884 -29.697 1.00 82.56 220 ILE A CA 1
ATOM 1779 C C . ILE A 1 220 ? 7.329 -10.360 -30.369 1.00 82.56 220 ILE A C 1
ATOM 1781 O O . ILE A 1 220 ? 7.131 -10.573 -31.562 1.00 82.56 220 ILE A O 1
ATOM 1785 N N . ALA A 1 221 ? 6.470 -9.689 -29.606 1.00 82.81 221 ALA A N 1
ATOM 1786 C CA . ALA A 1 221 ? 5.293 -9.005 -30.133 1.00 82.81 221 ALA A CA 1
ATOM 1787 C C . ALA A 1 221 ? 5.609 -7.513 -30.314 1.00 82.81 221 ALA A C 1
ATOM 1789 O O . ALA A 1 221 ? 5.826 -6.797 -29.338 1.00 82.81 221 ALA A O 1
ATOM 1790 N N . TYR A 1 222 ? 5.629 -7.038 -31.558 1.00 77.75 222 TYR A N 1
ATOM 1791 C CA . TYR A 1 222 ? 6.001 -5.665 -31.915 1.00 77.75 222 TYR A CA 1
ATOM 1792 C C . TYR A 1 222 ? 4.781 -4.736 -31.918 1.00 77.75 222 TYR A C 1
ATOM 1794 O O . TYR A 1 222 ? 4.394 -4.186 -32.950 1.00 77.75 222 TYR A O 1
ATOM 1802 N N . GLY A 1 223 ? 4.138 -4.583 -30.762 1.00 62.06 223 GLY A N 1
ATOM 1803 C CA . GLY A 1 223 ? 3.001 -3.679 -30.581 1.00 62.06 223 GLY A CA 1
ATOM 1804 C C . GLY A 1 223 ? 3.323 -2.541 -29.615 1.00 62.06 223 GLY A C 1
ATOM 1805 O O . GLY A 1 223 ? 3.845 -2.785 -28.531 1.00 62.06 223 GLY A O 1
ATOM 1806 N N . CYS A 1 224 ? 2.956 -1.308 -29.972 1.00 48.56 224 CYS A N 1
ATOM 1807 C CA . CYS A 1 224 ? 2.612 -0.309 -28.962 1.00 48.56 224 CYS A CA 1
ATOM 1808 C C . CYS A 1 224 ? 1.158 -0.581 -28.562 1.00 48.56 224 CYS A C 1
ATOM 1810 O O . CYS A 1 224 ? 0.274 -0.476 -29.415 1.00 48.56 224 CYS A O 1
ATOM 1812 N N . ALA A 1 225 ? 0.936 -0.993 -27.314 1.00 38.09 225 ALA A N 1
ATOM 1813 C CA . ALA A 1 225 ? -0.379 -0.887 -26.686 1.00 38.09 225 ALA A CA 1
ATOM 1814 C C . ALA A 1 225 ? -0.616 0.571 -26.276 1.00 38.09 225 ALA A C 1
ATOM 1816 O O . ALA A 1 225 ? 0.363 1.197 -25.801 1.00 38.09 225 ALA A O 1
#

Secondary structure (DSSP, 8-state):
-HHHHHHHHHHHHHHHHHHHHHHHHHHHH-HHHHHHH---HHHHHHHHHHHHHHHHHHHHT-TTHHHHHHHHHHHHHHHHHHHHHHHHHHHHHSS-THHHHGGGS-HHHHHHHHIIIIIIIIIIHHHHHHHHTHHHHHHHHHH-HHHHHHHHHHHHHHHHHHHHHHHHHHHHHHHH--HHHHHHHHHHHHT--HHHHHHTTT-EEEEEEEETTEEEEEEEE----

Mean predicted aligned error: 9.78 Å

Sequence (225 aa):
MRLALRLVNLLVALVTLASALAVLASDLRVPGYREHYRDALWFVMLYAAVQGVMLVGFARDGRLVPWLALSKAAAAYLFLAGFTHLWPYWREWTPARYVYQLFEWGEERQVGLMALVFLGRGAFNTLNAMYFTAPWWRALRVRRPLLGRIVTAAPMAATVFFVWTFLALQREEARTFSAEAQDVARLVYESLDCDAVRAHAGTTTTDIRQRGERRYQVQIAYGCA

pLDDT: mean 81.91, std 11.68, range [38.09, 94.5]

Solvent-accessible surface area (backbone atoms only — not comparable to full-atom values): 12203 Å² total; per-residue (Å²): 108,71,66,58,55,33,50,52,53,31,53,52,24,48,54,53,30,52,51,36,50,48,50,53,49,38,53,75,70,33,69,72,50,29,74,72,64,60,57,53,61,71,58,45,52,51,51,33,50,53,26,50,53,50,27,53,34,42,71,66,67,46,92,54,38,34,57,54,30,41,50,51,25,51,52,31,48,52,45,63,72,39,37,83,80,39,44,72,57,45,60,73,68,46,63,68,37,69,70,61,50,41,68,78,42,62,74,78,45,42,56,56,45,45,41,44,51,22,43,46,36,42,22,43,26,41,54,47,19,52,60,57,38,38,75,59,50,52,54,37,31,75,78,38,53,68,60,26,46,49,73,53,47,54,54,50,52,52,29,51,50,23,50,50,50,41,56,50,49,54,58,47,46,73,70,75,60,50,73,70,59,51,52,51,51,50,54,53,57,76,68,61,48,75,63,62,47,59,75,39,54,80,40,72,52,75,52,79,48,75,60,88,96,48,76,43,83,45,74,50,70,36,64,89,130

Foldseek 3Di:
DLLVLLVVQLVVLVVQLVVLVVLLCCCVPPPVSCVPQVADNVQSVVSNVLSVCSNVCSVVVDPCQLVNLVVLLVVLVVCVVCCVVCVVVCCVHHPPNVVVCLCVDDPVSVLVVLCCNLVVSFQSSLVSSCVSCVVPLVVVCVVPVVVSCCVPVVSVVRNVVSVVVSVVVVVVCVVPDDPVVVVVVVVVVVPDDPVNLVVQAQHKDWDWDDDDPDIDIDIDGSYDD

Radius of gyration: 22.35 Å; Cα contacts (8 Å, |Δi|>4): 183; chains: 1; bounding box: 48×47×66 Å

=== Feature glossary ===
Legend for the data blocks above and below:

— What the protein is —

The amino-acid sequence is the protein's primary structure: the linear order of residues from the N-terminus to the C-terminus, written in one-letter code. Everything else here — the 3D coordinates, the secondary structure, the domain annotations — is ultimately a consequence of this string.

Database cross-references. InterPro integrates a dozen domain/family signature databases into unified entries with residue-range hits. GO terms attach function/process/location labels with evidence codes. CATH codes position the fold in a four-level structural taxonomy. Organism is the NCBI-taxonomy species name.

— Where its atoms are —

The mmCIF block holds the 3D Cartesian coordinates of each backbone atom (N, Cα, C, O) in ångströms. mmCIF is the PDB's canonical archive format — a tagged-loop text representation of the atomic model.

The six renders are orthographic views along the three Cartesian axes in both directions. Representation (cartoon, sticks, or surface) and color scheme (sequence-rainbow or by-chain) vary across proteins so the training set covers all the common visualization conventions.

— Local backbone conformation —

Secondary structure is the local, repeating backbone conformation. DSSP classifies it into eight states by reading the hydrogen-bond network: three helix types (H, G, I), two β types (E, B), two non-regular types (T, S), and unstructured coil (-).

SS3 is a coarse helix/strand/coil call (letters a/b/c) made by the P-SEA algorithm from inter-Cα distances and dihedrals. It is less detailed than DSSP but needs only Cα positions.

Backbone dihedr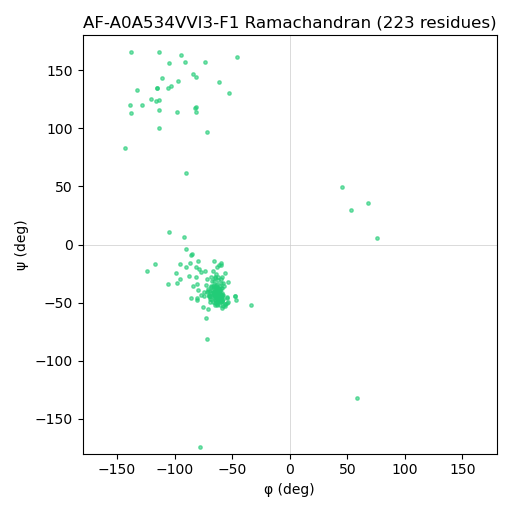al angles. Every residue exc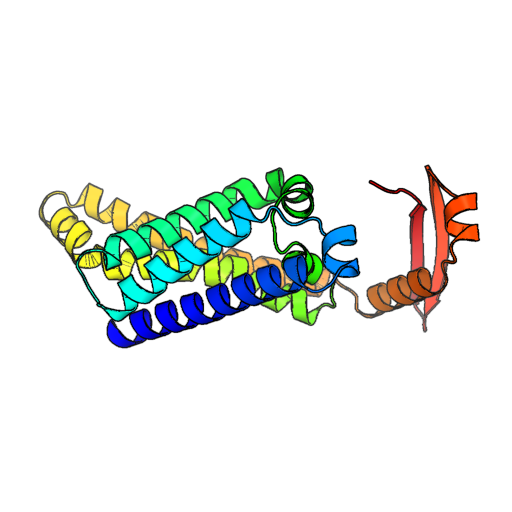ept chain termini has a φ (preceding-C → N → Cα → C) and a ψ (N → Cα → C → next-N). They are reported in degrees following the IUPAC sign convention. Secondary structure is essentially a statement about which (φ, ψ) basin each residue occupies.

— Global shape and packing —

The geometric summary reports three shape descriptors. Rg (radius of gyration) measures how spread out the Cα atoms are about their centre of mass; compact globular proteins have small Rg, elongated or unfolded ones large. Cα contacts (<8 Å, |i−j|>4) count long-ran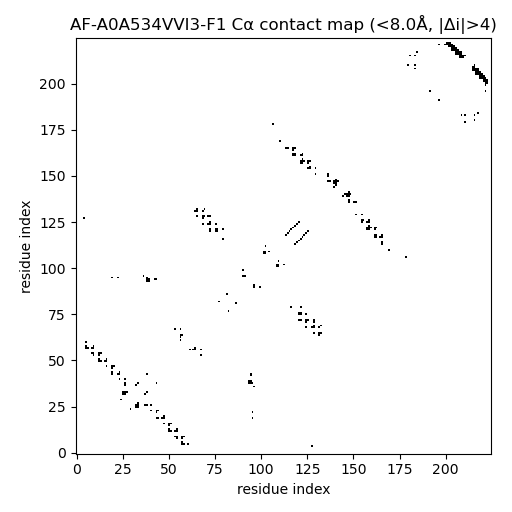ge residue pairs in spatial proximity — high for tightly packed folds, near zero for rods or random coil. The bounding-box extents give the protein's footprint along x, y, z in Å.

Solvent accessibility: the surface area of each residue that a 1.4 Å water probe can touch, in Å². When only backbone atoms are present the absolute values are lower than full-atom SASA (side chains contribute most of the area) and are flagged as backbone-only.

Plot images: a contact map (which residues are close in 3D, as an N×N binary image), a Ramachandran scatter (backbone torsion angles, revealing secondary-structure composition at a glance), and — for AlphaFold structures — a PAE heatmap (pairwise prediction confidence).

— Structural neighborhood —

Foldseek's 3Di representation compresses backbone geometry into a per-residue letter drawn from a learned twenty-state alphabet. It captures the tertiary interaction pattern around each residue — which residues are packed against it in space, regardless of where they are in sequence.

Structural nearest neighbors (via Foldseek easy-search vs the PDB). Reported per hit: target PDB id, E-value, and alignment TM-score. A TM-score above ~0.5 is the conventional threshold for 'same fold'.

— Confidence and disorder —

pLDDT (predicted Local Distance Difference Test) is AlphaFold's per-residue confidence score, ranging from 0 to 100. Values above 90 indicate high confidence (typically well-packed cores); 70–90 is confident; 50–70 low confidence; below 50 usually means the region is disordered or the prediction is unreliable there. AlphaFold stores pLDDT in the mmCIF B-factor column.

For experimental (PDB) structures, the B-factor (temperature factor) quantifies the positional spread of each atom in the crystal — a combination of thermal vibration and static disorder — in units of Å². High B-factors mark flexible loops or poorly resolved regions; low B-factors mark the rigid, well-ordered core.

Predicted Aligned Error (PAE) is an AlphaFold confidence matrix: entry (i, j) is the expected error in the position of residue j, in ångströms, when the prediction is superimposed on the true structure at residue i. Low PAE within a block of residues means that block is internally rigid and well-predicted; high PAE between two blocks means their relative placement is uncertain even if each block individually is confident.